Protein AF-A0A0L0LLI7-F1 (afdb_monomer)

Sequence (190 aa):
MPTILRKLEQSPEDHEMLHDMYRGVFLEGECYAFAIALNQGLNWPMAGLMKDAVIWHAGVRAPDGRIHDVRGLLTEEEFGGHFLSPPFDIREITANELYATRPVHNYTVKRARQLAEVLWPELPWVENHTMKAQAFADELEALSRKYGLWITGGIPADPPRLFTGGGDEGGYEVRHTIDGLAHTITRYLR

Secondary structure (DSSP, 8-state):
-----------HHHHHHHHHHHHHHHHTTSHHHHHHHHHHHH-PPEEEEEETTEEEEEEEE-TTS-EEETTEEE-HHHHHHTTSPSS-EEEEE-HHHHHHHS---HHHHHHHHHHHHHH-TTS--SS-HHHHHHHHHHHHHHHHHHHTEEEE-SSTTSPPEEEE--S-EEEEEEEE-TTSS-EEEEEEE-

Foldseek 3Di:
DADDPPPPPPPPVLLVVLLVVCCVCCVQHQQLLLQLLCCVWLVFFKKFWDDPNARRGIFGQDPVRFTQTSVGTHHPCRVHVVPDDPPIDMDTDDSVSVCVRDPHDPVSSLQSNLSVCVNCVPRRTNDRVVVVVSVVQRVLQVVCVVVQWDWADPDPPGDIDIDRHPPQWPGWHWDADSNSRDIHIHIDGD

Nearest PDB structures (foldseek):
  7mgq-assembly1_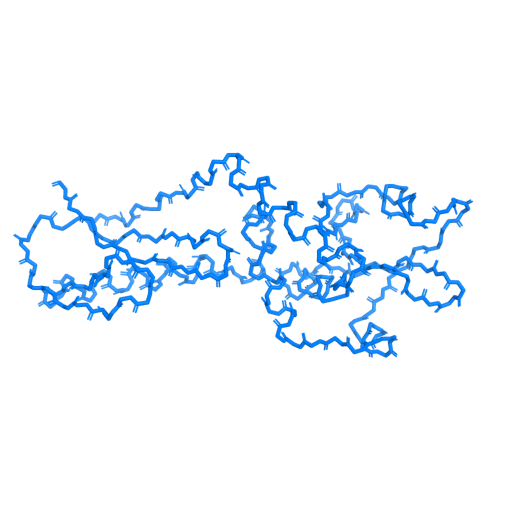B  TM=4.893E-01  e=4.336E+00  Cryptococcus neoformans
  6hue-assembly1_A  TM=3.722E-01  e=9.900E+00  Homo sapiens

Solvent-accessible surface area (backbone atoms only — not comparable to full-atom values): 10927 Å² total; per-residue (Å²): 131,80,74,66,78,62,71,78,74,58,48,73,66,56,51,49,54,49,48,56,62,46,32,67,46,28,66,85,67,42,17,57,29,38,19,47,25,49,22,75,28,54,71,31,57,32,34,25,36,46,50,98,92,38,73,73,45,41,17,20,36,45,98,86,70,34,36,36,44,75,92,42,83,28,50,70,62,63,61,41,55,78,83,45,72,81,88,73,51,74,43,80,52,54,69,67,58,49,51,71,73,43,92,66,56,70,67,52,21,53,50,38,32,44,40,48,47,65,76,47,67,84,55,75,49,76,70,49,67,68,59,52,54,48,53,51,45,54,52,50,39,54,51,23,64,74,71,40,39,42,65,35,45,95,50,92,89,49,76,76,41,81,39,78,61,87,82,50,68,64,43,51,40,70,41,69,39,94,84,40,80,51,70,47,62,36,61,42,72,109

Mean predicted aligned error: 5.7 Å

Structure (mmCIF, N/CA/C/O backbone):
data_AF-A0A0L0LLI7-F1
#
_entry.id   AF-A0A0L0LLI7-F1
#
loop_
_atom_site.group_PDB
_atom_site.id
_atom_site.type_symbol
_atom_site.label_atom_id
_atom_site.label_alt_id
_atom_site.label_comp_id
_atom_site.label_asym_id
_atom_site.label_entity_id
_atom_site.label_seq_id
_atom_site.pdbx_PDB_ins_code
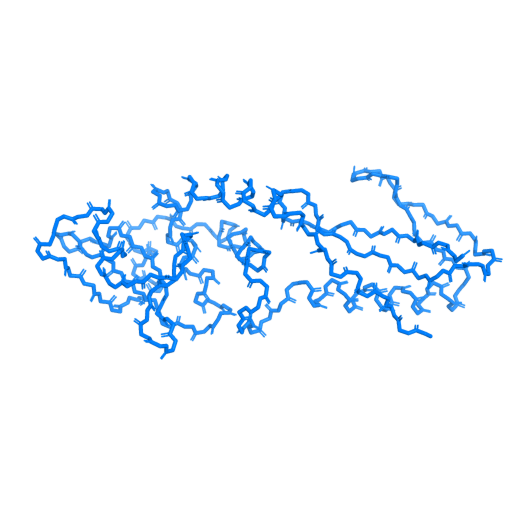_atom_site.Cartn_x
_atom_site.Cartn_y
_atom_site.Cartn_z
_atom_site.occupancy
_atom_site.B_iso_or_equiv
_atom_site.auth_seq_id
_atom_site.auth_comp_id
_atom_site.auth_asym_id
_atom_site.auth_atom_id
_atom_site.pdbx_PDB_model_num
ATOM 1 N N . MET A 1 1 ? 24.935 -4.813 -18.146 1.00 41.22 1 MET A N 1
ATOM 2 C CA . MET A 1 1 ? 24.886 -3.759 -17.110 1.00 41.22 1 MET A CA 1
ATOM 3 C C . MET A 1 1 ? 23.544 -3.910 -16.427 1.00 41.22 1 MET A C 1
ATOM 5 O O . MET A 1 1 ? 22.591 -4.120 -17.164 1.00 41.22 1 MET A O 1
ATOM 9 N N . PRO A 1 2 ? 23.483 -3.920 -15.089 1.00 41.16 2 PRO A N 1
ATOM 10 C CA . PRO A 1 2 ? 22.222 -4.077 -14.377 1.00 41.16 2 PRO A CA 1
ATOM 11 C C . PRO A 1 2 ? 21.314 -2.876 -14.655 1.00 41.16 2 PRO A C 1
ATOM 13 O O . PRO A 1 2 ? 21.804 -1.748 -14.761 1.00 41.16 2 PRO A O 1
ATOM 16 N N . THR A 1 3 ? 20.017 -3.139 -14.784 1.00 40.03 3 THR A N 1
ATOM 17 C CA . THR A 1 3 ? 18.959 -2.132 -14.832 1.00 40.03 3 THR A CA 1
ATOM 18 C C . THR A 1 3 ? 19.161 -1.137 -13.696 1.00 40.03 3 THR A C 1
ATOM 20 O O . THR A 1 3 ? 19.326 -1.523 -12.535 1.00 40.03 3 THR A O 1
ATOM 23 N N . ILE A 1 4 ? 19.208 0.155 -14.021 1.00 45.34 4 ILE A N 1
ATOM 24 C CA . ILE A 1 4 ? 19.314 1.194 -12.999 1.00 45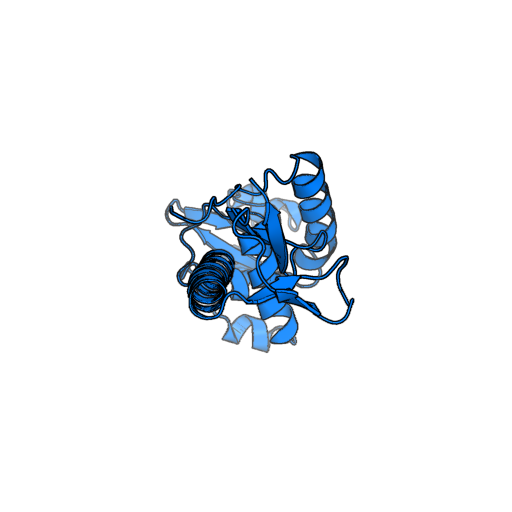.34 4 ILE A CA 1
ATOM 25 C C . ILE A 1 4 ? 17.925 1.349 -12.388 1.00 45.34 4 ILE A C 1
ATOM 27 O O . ILE A 1 4 ? 17.061 2.016 -12.954 1.00 45.34 4 ILE A O 1
ATOM 31 N N . LEU A 1 5 ? 17.733 0.765 -11.205 1.00 39.94 5 LEU A N 1
ATOM 32 C CA . LEU A 1 5 ? 16.702 1.202 -10.272 1.00 39.94 5 LEU A CA 1
ATOM 33 C C . LEU A 1 5 ? 17.036 2.641 -9.885 1.00 39.94 5 LEU A C 1
ATOM 35 O O . LEU A 1 5 ? 17.744 2.897 -8.908 1.00 39.94 5 LEU A O 1
ATOM 39 N N . ARG A 1 6 ? 16.525 3.607 -10.648 1.00 44.41 6 ARG A N 1
ATOM 40 C CA . ARG A 1 6 ? 16.262 4.899 -10.038 1.00 44.41 6 ARG A CA 1
ATOM 41 C C . ARG A 1 6 ? 15.157 4.610 -9.043 1.00 44.41 6 ARG A C 1
ATOM 43 O O . ARG A 1 6 ? 14.017 4.381 -9.439 1.00 44.41 6 ARG A O 1
ATOM 50 N N . LYS A 1 7 ? 15.520 4.552 -7.753 1.00 43.19 7 LYS A N 1
ATOM 51 C CA . LYS A 1 7 ? 14.538 4.798 -6.701 1.00 43.19 7 LYS A CA 1
ATOM 52 C C . LYS A 1 7 ? 13.769 6.007 -7.194 1.00 43.19 7 LYS A C 1
ATOM 54 O O . LYS A 1 7 ? 14.382 7.018 -7.539 1.00 43.19 7 LYS A O 1
ATOM 59 N N . LEU A 1 8 ? 12.460 5.860 -7.314 1.00 46.47 8 LEU A N 1
ATOM 60 C CA . LEU A 1 8 ? 11.622 7.030 -7.308 1.00 46.47 8 LEU A CA 1
ATOM 61 C C . LEU A 1 8 ? 11.972 7.739 -6.009 1.00 46.47 8 LEU A C 1
ATOM 63 O O . LEU A 1 8 ? 11.526 7.360 -4.932 1.00 46.47 8 LEU A O 1
ATOM 67 N N . GLU A 1 9 ? 12.820 8.749 -6.122 1.00 47.78 9 GLU A N 1
ATOM 68 C CA . GLU A 1 9 ? 12.622 9.961 -5.367 1.00 47.78 9 GLU A CA 1
ATOM 69 C C . GLU A 1 9 ? 11.241 10.443 -5.823 1.00 47.78 9 GLU A C 1
ATOM 71 O O . GLU A 1 9 ? 11.119 11.286 -6.706 1.00 47.78 9 GLU A O 1
ATOM 76 N N . GLN A 1 10 ? 10.175 9.818 -5.298 1.00 57.44 10 GLN A N 1
ATOM 77 C CA . GLN A 1 10 ? 8.966 10.581 -5.062 1.00 57.44 10 GLN A CA 1
ATOM 78 C C . GLN A 1 10 ? 9.486 11.786 -4.303 1.00 57.44 10 GLN A C 1
ATOM 80 O O . GLN A 1 10 ? 10.195 11.620 -3.298 1.00 57.44 10 GLN A O 1
ATOM 85 N N . SER A 1 11 ? 9.275 12.979 -4.854 1.00 68.25 11 SER A N 1
ATOM 86 C CA . SER A 1 11 ? 9.608 14.161 -4.083 1.00 68.25 11 SER A CA 1
ATOM 87 C C . SER A 1 11 ? 8.902 14.002 -2.729 1.00 68.25 11 SER A C 1
ATOM 89 O O . SER A 1 11 ? 7.824 13.400 -2.664 1.00 68.25 11 SER A O 1
ATOM 91 N N . PRO A 1 12 ? 9.493 14.477 -1.626 1.00 76.19 12 PRO A N 1
ATOM 92 C CA . PRO A 1 12 ? 8.798 14.471 -0.343 1.00 76.19 12 PRO A CA 1
ATOM 93 C C . PRO A 1 12 ? 7.365 15.029 -0.454 1.00 76.19 12 PRO A C 1
ATOM 95 O O . PRO A 1 12 ? 6.460 14.530 0.201 1.00 76.19 12 PRO A O 1
ATOM 98 N N . GLU A 1 13 ? 7.158 15.978 -1.372 1.00 81.88 13 GLU A N 1
ATOM 99 C CA . GLU A 1 13 ? 5.868 16.567 -1.741 1.00 81.88 13 GLU A CA 1
ATOM 100 C C . GLU A 1 13 ? 4.893 15.553 -2.378 1.00 81.88 13 GLU A C 1
ATOM 102 O O . GLU A 1 13 ? 3.724 15.511 -1.997 1.00 81.88 13 GLU A O 1
ATOM 107 N N . ASP A 1 14 ? 5.348 14.708 -3.313 1.00 80.44 14 ASP A N 1
ATOM 108 C CA . ASP A 1 14 ? 4.518 13.662 -3.932 1.00 80.44 14 ASP A CA 1
ATOM 109 C C . ASP A 1 14 ? 4.103 12.601 -2.906 1.00 80.44 14 ASP A C 1
ATOM 111 O O . ASP A 1 14 ? 2.962 12.134 -2.915 1.00 80.44 14 ASP A O 1
ATOM 115 N N . HIS A 1 15 ? 5.025 12.222 -2.014 1.00 84.50 15 HIS A N 1
ATOM 116 C CA . HIS A 1 15 ? 4.759 11.251 -0.950 1.00 84.50 15 HIS A CA 1
ATOM 117 C C . HIS A 1 15 ? 3.747 11.790 0.064 1.00 84.50 15 HIS A C 1
ATOM 119 O O . HIS A 1 15 ? 2.782 11.096 0.381 1.00 84.50 15 HIS A O 1
ATOM 125 N N . GLU A 1 16 ? 3.914 13.038 0.506 1.00 87.56 16 GLU A N 1
ATOM 126 C CA . GLU A 1 16 ? 2.991 13.714 1.424 1.00 87.56 16 GLU A CA 1
ATOM 127 C C . GLU A 1 16 ? 1.598 13.873 0.802 1.00 87.56 16 GLU A C 1
ATOM 129 O O . GLU A 1 16 ? 0.599 13.498 1.416 1.00 87.56 16 GLU A O 1
ATOM 134 N N . MET A 1 17 ? 1.518 14.321 -0.455 1.00 87.38 17 MET A N 1
ATOM 135 C CA . MET A 1 17 ? 0.245 14.444 -1.170 1.00 87.38 17 MET A CA 1
ATOM 136 C C . MET A 1 17 ? -0.473 13.091 -1.290 1.00 87.38 17 MET A C 1
ATOM 138 O O . MET A 1 17 ? -1.687 13.004 -1.082 1.00 87.38 17 MET A O 1
ATOM 142 N N . LEU A 1 18 ? 0.266 12.027 -1.622 1.00 87.19 18 LEU A N 1
ATOM 143 C CA . LEU A 1 18 ? -0.270 10.670 -1.700 1.00 87.19 18 LEU A CA 1
ATOM 144 C C . LEU A 1 18 ? -0.778 10.205 -0.329 1.00 87.19 18 LEU A C 1
ATOM 146 O O . LEU A 1 18 ? -1.879 9.657 -0.225 1.00 87.19 18 LEU A O 1
ATOM 150 N N . HIS A 1 19 ? 0.015 10.437 0.719 1.00 91.38 19 HIS A N 1
ATOM 151 C CA . HIS A 1 19 ? -0.312 10.063 2.090 1.00 91.38 19 HIS A CA 1
ATOM 152 C C . HIS A 1 19 ? -1.589 10.751 2.566 1.00 91.38 19 HIS A C 1
ATOM 154 O O . HIS A 1 19 ? -2.509 10.066 3.012 1.00 91.38 19 HIS A O 1
ATOM 160 N N . ASP A 1 20 ? -1.697 12.066 2.385 1.00 90.69 20 ASP A N 1
ATOM 161 C CA . ASP A 1 20 ? -2.870 12.850 2.774 1.00 90.69 20 ASP A CA 1
ATOM 162 C C . ASP A 1 20 ? -4.132 12.423 2.021 1.00 90.69 20 ASP A C 1
ATOM 164 O O . ASP A 1 20 ? -5.195 12.236 2.629 1.00 90.69 20 ASP A O 1
ATOM 168 N N . MET A 1 21 ? -4.016 12.193 0.709 1.00 88.31 21 MET A N 1
ATOM 169 C CA . MET A 1 21 ? -5.134 11.737 -0.115 1.00 88.31 21 MET A CA 1
ATOM 170 C C . MET A 1 21 ? -5.709 10.412 0.405 1.00 88.31 21 MET A C 1
ATOM 172 O O . MET A 1 21 ? -6.929 10.250 0.499 1.00 88.31 21 MET A O 1
ATOM 176 N N . TYR A 1 22 ? -4.847 9.463 0.772 1.00 89.44 22 TYR A N 1
ATOM 177 C CA . TYR A 1 22 ? -5.287 8.145 1.228 1.00 89.44 22 TYR A CA 1
ATOM 178 C C . TYR A 1 22 ? -5.593 8.072 2.717 1.00 89.44 22 TYR A C 1
ATOM 180 O O . TYR A 1 22 ? -6.427 7.255 3.120 1.00 89.44 22 TYR A O 1
ATOM 188 N N . ARG A 1 23 ? -5.015 8.959 3.529 1.00 93.00 23 ARG A N 1
ATOM 189 C CA . ARG A 1 23 ? -5.380 9.115 4.935 1.00 93.00 23 ARG A CA 1
ATOM 190 C C . ARG A 1 23 ? -6.875 9.377 5.072 1.00 93.00 23 ARG A C 1
ATOM 192 O O . ARG A 1 23 ? -7.525 8.684 5.845 1.00 93.00 23 ARG A O 1
ATOM 199 N N . GLY A 1 24 ? -7.449 10.278 4.272 1.00 88.06 24 GLY A N 1
ATOM 200 C CA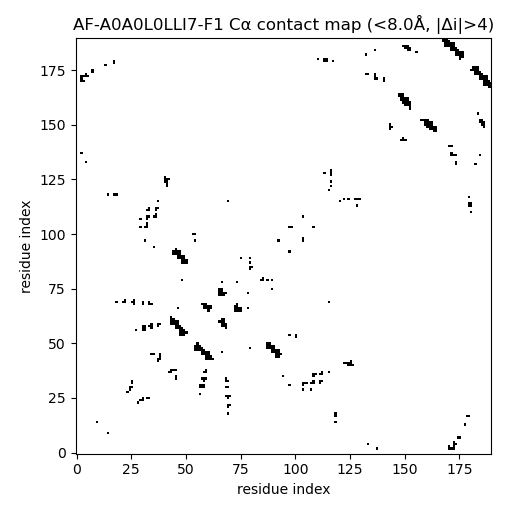 . GLY A 1 24 ? -8.896 10.533 4.295 1.00 88.06 24 GLY A CA 1
ATOM 201 C C . GLY A 1 24 ? -9.753 9.293 3.992 1.00 88.06 24 GLY A C 1
ATOM 202 O O . GLY A 1 24 ? -10.810 9.108 4.588 1.00 88.06 24 GLY A O 1
ATOM 203 N N . VAL A 1 25 ? -9.281 8.405 3.111 1.00 91.12 25 VAL A N 1
ATOM 204 C CA . VAL A 1 25 ? -10.009 7.192 2.700 1.00 91.12 25 VAL A CA 1
ATOM 205 C C . VAL A 1 25 ? -9.922 6.088 3.755 1.00 91.12 25 VAL A C 1
ATOM 207 O O . VAL A 1 25 ? -10.927 5.455 4.090 1.00 91.12 25 VAL A O 1
ATOM 210 N N . PHE A 1 26 ? -8.724 5.828 4.277 1.00 94.81 26 PHE A N 1
ATOM 211 C CA . PHE A 1 26 ? -8.470 4.672 5.139 1.00 94.81 26 PHE A CA 1
ATOM 212 C C . PHE A 1 26 ? -8.524 4.982 6.635 1.00 94.81 26 PHE A C 1
ATOM 214 O O . PHE A 1 26 ? -8.490 4.040 7.419 1.00 94.81 26 PHE A O 1
ATOM 221 N N . LEU A 1 27 ? -8.627 6.246 7.057 1.00 93.31 27 LEU A N 1
ATOM 222 C CA . LEU A 1 27 ? -8.687 6.583 8.482 1.00 93.31 27 LEU A CA 1
ATOM 223 C C . LEU A 1 27 ? -10.081 6.357 9.083 1.00 93.31 27 LEU A C 1
ATOM 225 O O . LEU A 1 27 ? -10.186 5.736 10.132 1.00 93.31 27 LEU A O 1
ATOM 229 N N . GLU A 1 28 ? -11.143 6.793 8.398 1.00 82.69 28 GLU A N 1
ATOM 230 C CA . GLU A 1 28 ? -12.538 6.710 8.884 1.00 82.69 28 GLU A CA 1
ATOM 231 C C . GLU A 1 28 ? -13.503 6.042 7.888 1.00 82.69 28 GLU A C 1
ATOM 233 O O . GLU A 1 28 ? -14.722 6.131 8.008 1.00 82.69 28 GLU A O 1
ATOM 238 N N . GLY A 1 29 ? -12.970 5.346 6.886 1.00 82.50 29 GLY A N 1
ATOM 239 C CA . GLY A 1 29 ? -13.765 4.654 5.874 1.00 82.50 29 GLY A CA 1
ATOM 240 C C . GLY A 1 29 ? -13.305 3.221 5.738 1.00 82.50 29 GLY A C 1
ATOM 241 O O . GLY A 1 29 ? -13.902 2.307 6.292 1.00 82.50 29 GLY A O 1
ATOM 242 N N . GLU A 1 30 ? -12.186 3.026 5.058 1.00 95.44 30 GLU A N 1
ATOM 243 C CA . GLU A 1 30 ? -11.703 1.717 4.615 1.00 95.44 30 GLU A CA 1
ATOM 244 C C . GLU A 1 30 ? -10.604 1.127 5.523 1.00 95.44 30 GLU A C 1
ATOM 246 O O . GLU A 1 30 ? -9.842 0.257 5.101 1.00 95.44 30 GLU A O 1
ATOM 251 N N . CYS A 1 31 ? -10.524 1.556 6.791 1.00 97.12 31 CYS A N 1
ATOM 252 C CA . CYS A 1 31 ? -9.487 1.124 7.741 1.00 97.12 31 CYS A CA 1
ATOM 253 C C . CYS A 1 31 ? -9.337 -0.401 7.855 1.00 97.12 31 CYS A C 1
ATOM 255 O O . CYS A 1 31 ? -8.225 -0.915 7.922 1.00 97.12 31 CYS A O 1
ATOM 257 N N . TYR A 1 32 ? -10.439 -1.151 7.793 1.00 97.94 32 TYR A N 1
ATOM 258 C CA . TYR A 1 32 ? -10.392 -2.617 7.830 1.00 97.94 32 TYR A CA 1
ATOM 259 C C . TYR A 1 32 ? -9.695 -3.209 6.606 1.00 97.94 32 TYR A C 1
ATOM 261 O O . TYR A 1 32 ? -8.903 -4.138 6.742 1.00 97.94 32 TYR A O 1
ATOM 269 N N . ALA A 1 33 ? -9.973 -2.674 5.412 1.00 98.12 33 ALA A N 1
ATOM 270 C CA . ALA A 1 33 ? -9.314 -3.120 4.192 1.00 98.12 33 ALA A CA 1
ATOM 271 C C . ALA A 1 33 ? -7.805 -2.859 4.274 1.00 98.12 33 ALA A C 1
ATOM 273 O O . ALA A 1 33 ? -7.010 -3.700 3.859 1.00 98.12 33 ALA A O 1
ATOM 274 N N . PHE A 1 34 ? -7.427 -1.723 4.866 1.00 98.12 34 PHE A N 1
ATOM 275 C CA . PHE A 1 34 ? -6.038 -1.361 5.113 1.00 98.12 34 PHE A CA 1
ATOM 276 C C . PHE A 1 34 ? -5.355 -2.301 6.110 1.00 98.12 34 PHE A C 1
ATOM 278 O O . PHE A 1 34 ? -4.300 -2.849 5.804 1.00 98.12 34 PHE A O 1
ATOM 285 N N . ALA A 1 35 ? -5.980 -2.572 7.258 1.00 98.38 35 ALA A N 1
ATOM 286 C CA . ALA A 1 35 ? -5.452 -3.497 8.259 1.00 98.38 35 ALA A CA 1
ATOM 287 C C . ALA A 1 35 ? -5.260 -4.913 7.692 1.00 98.38 35 ALA A C 1
ATOM 289 O O . ALA A 1 35 ? -4.207 -5.520 7.890 1.00 98.38 35 ALA A O 1
ATOM 290 N N . ILE A 1 36 ? -6.230 -5.411 6.915 1.00 98.50 36 ILE A N 1
ATOM 291 C CA . ILE A 1 36 ? -6.122 -6.702 6.222 1.00 98.50 36 ILE A CA 1
ATOM 292 C C . ILE A 1 36 ? -4.967 -6.676 5.214 1.00 98.50 36 ILE A C 1
ATOM 294 O O . ILE A 1 36 ? -4.187 -7.623 5.162 1.00 98.50 36 ILE A O 1
ATOM 298 N N . ALA A 1 37 ? -4.817 -5.601 4.436 1.00 97.50 37 ALA A N 1
ATOM 299 C CA . ALA A 1 37 ? -3.738 -5.468 3.457 1.00 97.50 37 ALA A CA 1
ATOM 300 C C . ALA A 1 37 ? -2.339 -5.441 4.100 1.00 97.50 37 ALA A C 1
ATOM 302 O O . ALA A 1 37 ? -1.399 -6.058 3.583 1.00 97.50 37 ALA A O 1
ATOM 303 N N . LEU A 1 38 ? -2.200 -4.749 5.236 1.00 98.12 38 LEU A N 1
ATOM 304 C CA . LEU A 1 38 ? -0.973 -4.744 6.027 1.00 98.12 38 LEU A CA 1
ATOM 305 C C . LEU A 1 38 ? -0.693 -6.139 6.594 1.00 98.12 38 LEU A C 1
ATOM 307 O O . LEU A 1 38 ? 0.405 -6.661 6.417 1.00 98.12 38 LEU A O 1
ATOM 311 N N . ASN A 1 39 ? -1.694 -6.786 7.194 1.00 98.38 39 ASN A N 1
ATOM 312 C CA . ASN A 1 39 ? -1.564 -8.134 7.743 1.00 98.38 39 ASN A CA 1
ATOM 313 C C . ASN A 1 39 ? -1.134 -9.142 6.673 1.00 98.38 39 ASN A C 1
ATOM 315 O O . ASN A 1 39 ? -0.159 -9.860 6.872 1.00 98.38 39 ASN A O 1
ATOM 319 N N . GLN A 1 40 ? -1.796 -9.142 5.515 1.00 97.06 40 GLN A N 1
ATOM 320 C CA . GLN A 1 40 ? -1.573 -10.126 4.455 1.00 97.06 40 GLN A CA 1
ATOM 321 C C . GLN A 1 40 ? -0.156 -10.145 3.904 1.00 97.06 40 GLN A C 1
ATOM 323 O O . GLN A 1 40 ? 0.289 -11.195 3.452 1.00 97.06 40 GLN A O 1
ATOM 328 N N . GLY A 1 41 ? 0.564 -9.028 3.924 1.00 96.25 41 GLY A N 1
ATOM 329 C CA . GLY A 1 41 ? 1.923 -9.066 3.404 1.00 96.25 41 GLY A CA 1
ATOM 330 C C . GLY A 1 41 ? 2.965 -8.360 4.231 1.00 96.25 41 GLY A C 1
ATOM 331 O O . GLY A 1 41 ? 4.034 -8.133 3.692 1.00 96.25 41 GLY A O 1
ATOM 332 N N . LEU A 1 42 ? 2.698 -8.030 5.489 1.00 97.06 42 LEU A N 1
ATOM 333 C CA . LEU A 1 42 ? 3.738 -7.930 6.521 1.00 97.06 42 LEU A CA 1
ATOM 334 C C . LEU A 1 42 ? 3.729 -9.156 7.441 1.00 97.06 42 LEU A C 1
ATOM 336 O O . LEU A 1 42 ? 4.694 -9.391 8.162 1.00 97.06 42 LEU A O 1
ATOM 340 N N . ASN A 1 43 ? 2.644 -9.939 7.420 1.00 97.44 43 ASN A N 1
ATOM 341 C CA . ASN A 1 43 ? 2.388 -11.035 8.350 1.00 97.44 43 ASN A CA 1
ATOM 342 C C . ASN A 1 43 ? 2.410 -10.585 9.826 1.00 97.44 43 ASN A C 1
ATOM 344 O O . ASN A 1 43 ? 2.797 -11.334 10.720 1.00 97.44 43 ASN A O 1
ATOM 348 N N . TRP A 1 44 ? 2.026 -9.332 10.075 1.00 98.38 44 TRP A N 1
ATOM 349 C CA . TRP A 1 44 ? 1.920 -8.748 11.412 1.00 98.38 44 TRP A CA 1
ATOM 350 C C . TRP A 1 44 ? 0.503 -8.941 11.963 1.00 98.38 44 TRP A C 1
ATOM 352 O O . TRP A 1 44 ? -0.453 -8.776 11.199 1.00 98.38 44 TRP A O 1
ATOM 362 N N . PRO A 1 45 ? 0.326 -9.279 13.254 1.00 98.56 45 PRO A N 1
ATOM 363 C CA . PRO A 1 45 ? -0.997 -9.507 13.836 1.00 98.56 45 PRO A CA 1
ATOM 364 C C . PRO A 1 45 ? -1.846 -8.231 13.795 1.00 98.56 45 PRO A C 1
ATOM 366 O O . PRO A 1 45 ? -1.329 -7.131 13.982 1.00 98.56 45 PRO A O 1
ATOM 369 N N . MET A 1 46 ? -3.150 -8.355 13.535 1.00 98.69 46 MET A N 1
ATOM 370 C CA . MET A 1 46 ? -4.046 -7.193 13.505 1.00 98.69 46 MET A CA 1
ATOM 371 C C . MET A 1 46 ? -4.443 -6.762 14.913 1.00 98.69 46 MET A C 1
ATOM 373 O O . MET A 1 46 ? -4.683 -7.593 15.785 1.00 98.69 46 MET A O 1
ATOM 377 N N . ALA A 1 47 ? -4.565 -5.453 15.106 1.00 98.62 47 ALA A N 1
ATOM 378 C CA . ALA A 1 47 ? -5.055 -4.839 16.331 1.00 98.62 47 ALA A CA 1
ATOM 379 C C . ALA A 1 47 ? -6.359 -4.087 16.042 1.00 98.62 47 ALA A C 1
ATOM 381 O O . ALA A 1 47 ? -6.433 -3.309 15.089 1.00 98.62 47 ALA A O 1
ATOM 382 N N . GLY A 1 48 ? -7.380 -4.326 16.861 1.00 98.19 48 GLY A N 1
ATOM 383 C CA . GLY A 1 48 ? -8.677 -3.665 16.798 1.00 98.19 48 GLY A CA 1
ATOM 384 C C . GLY A 1 48 ? -8.886 -2.758 17.999 1.00 98.19 48 GLY A C 1
ATOM 385 O O . GLY A 1 48 ? -8.754 -3.208 19.135 1.00 98.19 48 GLY A O 1
ATOM 386 N N . LEU A 1 49 ? -9.238 -1.501 17.741 1.00 98.00 49 LEU A N 1
ATOM 387 C CA . LEU A 1 49 ? -9.758 -0.575 18.744 1.00 98.00 49 LEU A CA 1
ATOM 388 C C . LEU A 1 49 ? -11.235 -0.889 18.975 1.00 98.00 49 LEU A C 1
ATOM 390 O O . LEU A 1 49 ? -12.020 -0.841 18.029 1.00 98.00 49 LEU A O 1
ATOM 394 N N . MET A 1 50 ? -11.625 -1.181 20.208 1.00 97.75 50 MET A N 1
ATOM 395 C CA . MET A 1 50 ? -12.981 -1.599 20.548 1.00 97.75 50 MET A CA 1
ATOM 396 C C . MET A 1 50 ? -13.812 -0.439 21.108 1.00 97.75 50 MET A C 1
ATOM 398 O O . MET A 1 50 ? -13.333 0.363 21.910 1.00 97.75 50 MET A O 1
ATOM 402 N N . LYS A 1 51 ? -15.093 -0.389 20.731 1.00 95.62 51 LYS A N 1
ATOM 403 C CA . LYS A 1 51 ? -16.119 0.474 21.331 1.00 95.62 51 LYS A CA 1
ATOM 404 C C . LYS A 1 51 ? -17.425 -0.306 21.437 1.00 95.62 51 LYS A C 1
ATOM 406 O O . LYS A 1 51 ? -17.947 -0.745 20.419 1.00 95.62 51 LYS A O 1
ATOM 411 N N . ASP A 1 52 ? -17.937 -0.502 22.651 1.00 92.81 52 ASP A N 1
ATOM 412 C CA . ASP A 1 52 ? -19.201 -1.216 22.898 1.00 92.81 52 ASP A CA 1
ATOM 413 C C . ASP A 1 52 ? -19.276 -2.594 22.196 1.00 92.81 52 ASP A C 1
ATOM 415 O O . ASP A 1 52 ? -20.286 -2.954 21.597 1.00 92.81 52 ASP A O 1
ATOM 419 N N . ALA A 1 53 ? -18.176 -3.360 22.240 1.00 92.06 53 ALA A N 1
ATOM 420 C CA . ALA A 1 53 ? -17.970 -4.647 21.552 1.00 92.06 53 ALA A CA 1
ATOM 421 C C . ALA A 1 53 ? -17.885 -4.605 20.008 1.00 92.06 53 ALA A C 1
ATOM 423 O O . ALA A 1 53 ? -17.699 -5.648 19.380 1.00 92.06 53 ALA A O 1
ATOM 424 N N . VAL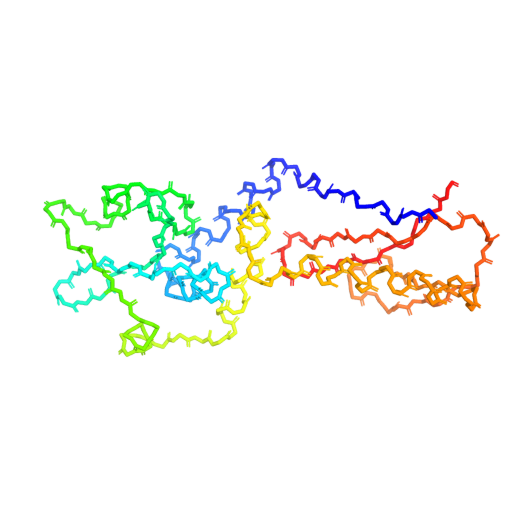 A 1 54 ? -17.938 -3.424 19.390 1.00 94.75 54 VAL A N 1
ATOM 425 C CA . VAL A 1 54 ? -17.707 -3.222 17.952 1.00 94.75 54 VAL A CA 1
ATOM 426 C C . VAL A 1 54 ? -16.251 -2.832 17.710 1.00 94.75 54 VAL A C 1
ATOM 428 O O . VAL A 1 54 ? -15.668 -2.065 18.476 1.00 94.75 54 VAL A O 1
ATOM 431 N N . ILE A 1 55 ? -15.655 -3.344 16.632 1.00 97.12 55 ILE A N 1
ATOM 432 C CA . ILE A 1 55 ? -14.328 -2.908 16.184 1.00 97.12 55 ILE A CA 1
ATOM 433 C C . ILE A 1 55 ? -14.486 -1.509 15.583 1.00 97.12 55 ILE A C 1
ATOM 435 O O . ILE A 1 55 ? -15.020 -1.352 14.495 1.00 97.12 55 ILE A O 1
ATOM 439 N N . TRP A 1 56 ? -14.068 -0.467 16.284 1.00 96.25 56 TRP A N 1
ATOM 440 C CA . TRP A 1 56 ? -14.196 0.909 15.810 1.00 96.25 56 TRP A CA 1
ATOM 441 C C . TRP A 1 56 ? -13.143 1.256 14.751 1.00 96.25 56 TRP A C 1
ATOM 443 O O . TRP A 1 56 ? -13.459 1.869 13.736 1.00 96.25 56 TRP A O 1
ATOM 453 N N . HIS A 1 57 ? -11.900 0.814 14.958 1.00 97.75 57 HIS A N 1
ATOM 454 C CA . HIS A 1 57 ? -10.772 1.039 14.048 1.00 97.75 57 HIS A CA 1
ATOM 455 C C . HIS A 1 57 ? -9.822 -0.160 14.052 1.00 97.75 57 HIS A C 1
ATOM 457 O O . HIS A 1 57 ? -9.816 -0.936 15.008 1.00 97.75 57 HIS A O 1
ATOM 463 N N . ALA A 1 58 ? -9.027 -0.323 12.996 1.00 98.19 58 ALA A N 1
ATOM 464 C CA . ALA A 1 58 ? -8.112 -1.452 12.857 1.00 98.19 58 ALA A CA 1
ATOM 465 C C . ALA A 1 58 ? -6.751 -1.033 12.285 1.00 98.19 58 ALA A C 1
ATOM 467 O O . ALA A 1 58 ? -6.666 -0.160 11.422 1.00 98.19 58 ALA A O 1
ATOM 468 N N . GLY A 1 59 ? -5.701 -1.711 12.743 1.00 98.31 59 GLY A N 1
ATOM 469 C CA . GLY A 1 59 ? -4.329 -1.615 12.244 1.00 98.31 59 GLY A CA 1
ATOM 470 C C . GLY A 1 59 ? -3.598 -2.949 12.412 1.00 98.31 59 GLY A C 1
ATOM 471 O O . GLY A 1 59 ? -4.225 -3.981 12.658 1.00 98.31 59 GLY A O 1
ATOM 472 N N . VAL A 1 60 ? -2.271 -2.946 12.307 1.00 98.69 60 VAL A N 1
ATOM 473 C CA . VAL A 1 60 ? -1.425 -4.117 12.609 1.00 98.69 60 VAL A CA 1
ATOM 474 C C . VAL A 1 60 ? -0.374 -3.787 13.654 1.00 98.69 60 VAL A C 1
ATOM 476 O O . VAL A 1 60 ? 0.137 -2.676 13.688 1.00 98.69 60 VAL A O 1
ATOM 479 N N . ARG A 1 61 ? -0.020 -4.746 14.505 1.00 98.69 61 ARG A N 1
ATOM 480 C CA . ARG A 1 61 ? 1.003 -4.571 15.533 1.00 98.69 61 ARG A CA 1
ATOM 481 C C . ARG A 1 61 ? 2.376 -4.943 14.978 1.00 98.69 61 ARG A C 1
ATOM 483 O O . ARG A 1 61 ? 2.615 -6.090 14.606 1.00 98.69 61 ARG A O 1
ATOM 490 N N . ALA A 1 62 ? 3.267 -3.963 14.922 1.00 98.25 62 ALA A N 1
ATOM 491 C CA . ALA A 1 62 ? 4.653 -4.145 14.525 1.00 98.25 62 ALA A CA 1
ATOM 492 C C . ALA A 1 62 ? 5.436 -4.956 15.583 1.00 98.25 62 ALA A C 1
ATOM 494 O O . ALA A 1 62 ? 5.002 -5.055 16.735 1.00 98.25 62 ALA A O 1
ATOM 495 N N . PRO A 1 63 ? 6.613 -5.519 15.238 1.00 98.06 63 PRO A N 1
ATOM 496 C CA . PRO A 1 63 ? 7.421 -6.311 16.172 1.00 98.06 63 PRO A CA 1
ATOM 497 C C . PRO A 1 63 ? 7.870 -5.564 17.435 1.00 98.06 63 PRO A C 1
ATOM 499 O O . PRO A 1 63 ? 8.158 -6.194 18.448 1.00 98.06 63 PRO A O 1
ATOM 502 N N . ASP A 1 64 ? 7.934 -4.233 17.384 1.00 97.69 64 ASP A N 1
ATOM 503 C CA . ASP A 1 64 ? 8.269 -3.378 18.527 1.00 97.69 64 ASP A CA 1
ATOM 504 C C . ASP A 1 64 ? 7.061 -3.068 19.435 1.00 97.69 64 ASP A C 1
ATOM 506 O O . ASP A 1 64 ? 7.190 -2.324 20.404 1.00 97.69 64 ASP A O 1
ATOM 510 N N . GLY A 1 65 ? 5.891 -3.638 19.133 1.00 97.56 65 GLY A N 1
ATOM 511 C CA . GLY A 1 65 ? 4.656 -3.482 19.896 1.00 97.56 65 GLY A CA 1
ATOM 512 C C . GLY A 1 65 ? 3.790 -2.292 19.481 1.00 97.56 65 GLY A C 1
ATOM 513 O O . GLY A 1 65 ? 2.627 -2.250 19.891 1.00 97.56 65 GLY A O 1
ATOM 514 N N . ARG A 1 66 ? 4.298 -1.370 18.650 1.00 98.44 66 ARG A N 1
ATOM 515 C CA . ARG A 1 66 ? 3.529 -0.231 18.117 1.00 98.44 66 ARG A CA 1
ATOM 516 C C . ARG A 1 66 ? 2.495 -0.679 17.087 1.00 98.44 66 ARG A C 1
ATOM 518 O O . ARG A 1 66 ? 2.593 -1.771 16.529 1.00 98.44 66 ARG A O 1
ATOM 525 N N . ILE A 1 67 ? 1.501 0.164 16.823 1.00 98.56 67 ILE A N 1
ATOM 526 C CA . ILE A 1 67 ? 0.416 -0.130 15.882 1.00 98.56 67 ILE A CA 1
ATOM 527 C C . ILE A 1 67 ? 0.605 0.695 14.613 1.00 98.56 67 ILE A C 1
ATOM 529 O O . ILE A 1 67 ? 0.755 1.909 14.669 1.00 98.56 67 ILE A O 1
ATOM 533 N N . HIS A 1 68 ? 0.597 0.028 13.466 1.00 98.31 68 HIS A N 1
ATOM 534 C CA . HIS A 1 68 ? 0.676 0.641 12.151 1.00 98.31 68 HIS A CA 1
ATOM 535 C C . HIS A 1 68 ? -0.730 0.727 11.536 1.00 98.31 68 HIS A C 1
ATOM 537 O O . HIS A 1 68 ? -1.399 -0.298 11.362 1.00 98.31 68 HIS A O 1
ATOM 543 N N . ASP A 1 69 ? -1.174 1.938 11.198 1.00 97.62 69 ASP A N 1
ATOM 544 C CA . ASP A 1 69 ? -2.360 2.190 10.370 1.00 97.62 69 ASP A CA 1
ATOM 545 C C . ASP A 1 69 ? -2.046 3.185 9.238 1.00 97.62 69 ASP A C 1
ATOM 547 O O . ASP A 1 69 ? -0.883 3.439 8.939 1.00 97.62 69 ASP A O 1
ATOM 551 N N . VAL A 1 70 ? -3.051 3.757 8.564 1.00 96.69 70 VAL A N 1
ATOM 552 C CA . VAL A 1 70 ? -2.782 4.698 7.461 1.00 96.69 70 VAL A CA 1
ATOM 553 C C . VAL A 1 70 ? -1.940 5.912 7.883 1.00 96.69 70 VAL A C 1
ATOM 555 O O . VAL A 1 70 ? -1.265 6.500 7.051 1.00 96.69 70 VAL A O 1
ATOM 558 N N . ARG A 1 71 ? -1.927 6.293 9.163 1.00 96.56 71 ARG A N 1
ATOM 559 C CA . ARG A 1 71 ? -1.149 7.426 9.689 1.00 96.56 71 ARG A CA 1
ATOM 560 C C . ARG A 1 71 ? 0.331 7.093 9.882 1.00 96.56 71 ARG A C 1
ATOM 562 O O . ARG A 1 71 ? 1.106 8.001 10.165 1.00 96.56 71 ARG A O 1
ATOM 569 N N . GLY A 1 72 ? 0.719 5.829 9.738 1.00 96.19 72 GLY A N 1
ATOM 570 C CA . GLY A 1 72 ? 2.056 5.345 10.051 1.00 96.19 72 GLY A CA 1
ATOM 571 C C . GLY A 1 72 ? 2.086 4.566 11.364 1.00 96.19 72 GLY A C 1
ATOM 572 O O . GLY A 1 72 ? 1.104 3.935 11.758 1.00 96.19 72 GLY A O 1
ATOM 573 N N . LEU A 1 73 ? 3.240 4.594 12.029 1.00 97.56 73 LEU A N 1
ATOM 574 C CA . LEU A 1 73 ? 3.533 3.798 13.218 1.00 97.56 73 LEU A CA 1
ATOM 575 C C . LEU A 1 73 ? 3.272 4.595 14.505 1.00 97.56 73 LEU A C 1
ATOM 577 O O . LEU A 1 73 ? 3.903 5.624 14.728 1.00 97.56 73 LEU A O 1
ATOM 581 N N . LEU A 1 74 ? 2.376 4.091 15.352 1.00 98.12 74 LEU A N 1
ATOM 582 C CA . LEU A 1 74 ? 1.759 4.809 16.473 1.00 98.12 74 LEU A CA 1
ATOM 583 C C . LEU A 1 74 ? 1.916 4.051 17.797 1.00 98.12 74 LEU A C 1
ATOM 585 O O . LEU A 1 74 ? 1.964 2.816 17.815 1.00 98.12 74 LEU A O 1
ATOM 589 N N . THR A 1 75 ? 1.924 4.765 18.922 1.00 97.94 75 THR A N 1
ATOM 590 C CA . THR A 1 75 ? 1.667 4.143 20.234 1.00 97.94 75 THR A CA 1
ATOM 591 C C . THR A 1 75 ? 0.195 3.736 20.372 1.00 97.94 75 THR A C 1
ATOM 593 O O . THR A 1 75 ? -0.654 4.131 19.570 1.00 97.94 75 THR A O 1
ATOM 596 N N . GLU A 1 76 ? -0.141 2.942 21.393 1.00 97.19 76 GLU A N 1
ATOM 597 C CA . GLU A 1 76 ? -1.543 2.590 21.668 1.00 97.19 76 GLU A CA 1
ATOM 598 C C . GLU A 1 76 ? -2.385 3.831 21.995 1.00 97.19 76 GLU A C 1
ATOM 600 O O . GLU A 1 76 ? -3.533 3.938 21.558 1.00 97.19 76 GLU A O 1
ATOM 605 N N . GLU A 1 77 ? -1.792 4.809 22.684 1.00 97.19 77 GLU A N 1
ATOM 606 C CA . GLU A 1 77 ? -2.438 6.076 23.004 1.00 97.19 77 GLU A CA 1
ATOM 607 C C . GLU A 1 77 ? -2.714 6.930 21.771 1.00 97.19 77 GLU A C 1
ATOM 609 O O . GLU A 1 77 ? -3.803 7.485 21.648 1.00 97.19 77 GLU A O 1
ATOM 614 N N . GLU A 1 78 ? -1.772 7.014 20.835 1.00 97.56 78 GLU A N 1
ATOM 615 C CA . GLU A 1 78 ? -1.960 7.728 19.567 1.00 97.56 78 GLU A CA 1
ATOM 616 C C . GLU A 1 78 ? -2.959 7.006 18.648 1.00 97.56 78 GLU A C 1
ATOM 618 O O . GLU A 1 78 ? -3.760 7.636 17.942 1.00 97.56 78 GLU A O 1
ATOM 623 N N . PHE A 1 79 ? -2.936 5.670 18.672 1.00 97.44 79 PHE A N 1
ATOM 624 C CA . PHE A 1 79 ? -3.850 4.838 17.904 1.00 97.44 79 PHE A CA 1
ATOM 625 C C . PHE A 1 79 ? -5.301 5.043 18.354 1.00 97.44 79 PHE A C 1
ATOM 627 O O . PHE A 1 79 ? -6.147 5.358 17.513 1.00 97.44 79 PHE A O 1
ATOM 634 N N . GLY A 1 80 ? -5.570 4.922 19.661 1.00 96.94 80 GLY A N 1
ATOM 635 C CA . GLY A 1 80 ? -6.907 5.049 20.249 1.00 96.94 80 GLY A CA 1
ATOM 636 C C . GLY A 1 80 ? -7.378 6.491 20.449 1.00 96.94 80 GLY A C 1
ATOM 637 O O . GLY A 1 80 ? -8.531 6.811 20.154 1.00 96.94 80 GLY A O 1
ATOM 638 N N . GLY A 1 81 ? -6.483 7.378 20.889 1.00 96.31 81 GLY A N 1
ATOM 639 C CA . GLY A 1 81 ? -6.793 8.751 21.304 1.00 96.31 81 GLY A CA 1
ATOM 640 C C . GLY A 1 81 ? -7.304 9.664 20.191 1.00 96.31 81 GLY A C 1
ATOM 641 O O . GLY A 1 81 ? -7.926 10.686 20.470 1.00 96.31 81 GLY A O 1
ATOM 642 N N . HIS A 1 82 ? -7.093 9.289 18.928 1.00 94.62 82 HIS A N 1
ATOM 643 C CA . HIS A 1 82 ? -7.684 9.993 17.790 1.00 94.62 82 HIS A CA 1
ATOM 644 C C . HIS A 1 82 ? -9.201 9.783 17.677 1.00 94.62 82 HIS A C 1
ATOM 646 O O . HIS A 1 82 ? -9.898 10.653 17.165 1.00 94.62 82 HIS A O 1
ATOM 652 N N . PHE A 1 83 ? -9.715 8.654 18.173 1.00 94.75 83 PHE A N 1
ATOM 653 C CA . PHE A 1 83 ? -11.112 8.252 17.997 1.00 94.75 83 PHE A CA 1
ATOM 654 C C . PHE A 1 83 ? -11.914 8.253 19.297 1.00 94.75 83 PHE A C 1
ATOM 656 O O . PHE A 1 83 ? -13.112 8.535 19.281 1.00 94.75 83 PHE A O 1
ATOM 663 N N . LEU A 1 84 ? -11.282 7.887 20.416 1.00 95.62 84 LEU A N 1
ATOM 664 C CA . LEU A 1 84 ? -11.939 7.658 21.701 1.00 95.62 84 LEU A CA 1
ATOM 665 C C . LEU A 1 84 ? -11.152 8.320 22.833 1.00 95.62 84 LEU A C 1
ATOM 667 O O . LEU A 1 84 ? -9.924 8.375 22.814 1.00 95.62 84 LEU A O 1
ATOM 671 N N . SER A 1 85 ? -11.861 8.785 23.861 1.00 94.25 85 SER A N 1
ATOM 672 C CA . SER A 1 85 ? -11.219 9.193 25.112 1.00 94.25 85 SER A CA 1
ATOM 673 C C . SER A 1 85 ? -10.787 7.959 25.917 1.00 94.25 85 SER A C 1
ATOM 675 O O . SER A 1 85 ? -11.540 6.984 25.952 1.00 94.25 85 SER A O 1
ATOM 677 N N . PRO A 1 86 ? -9.620 7.985 26.587 1.00 91.81 86 PRO A N 1
ATOM 678 C CA . PRO A 1 86 ? -9.214 6.909 27.484 1.00 91.81 86 PRO A CA 1
ATOM 679 C C . PRO A 1 86 ? -10.237 6.659 28.612 1.00 91.81 86 PRO A C 1
ATOM 681 O O . PRO A 1 86 ? -10.878 7.610 29.070 1.00 91.81 86 PRO A O 1
ATOM 684 N N . PRO A 1 87 ? -10.328 5.424 29.137 1.00 91.69 87 PRO A N 1
ATOM 685 C CA . PRO A 1 87 ? -9.605 4.234 28.686 1.00 91.69 87 PRO A CA 1
ATOM 686 C C . PRO A 1 87 ? -10.213 3.647 27.400 1.00 91.69 87 PRO A C 1
ATOM 688 O O . PRO A 1 87 ? -11.431 3.559 27.270 1.00 91.69 87 PRO A O 1
ATOM 691 N N . PHE A 1 88 ? -9.360 3.214 26.469 1.00 92.69 88 PHE A N 1
ATOM 692 C CA . PHE A 1 88 ? -9.756 2.438 25.288 1.00 92.69 88 PHE A CA 1
ATOM 693 C C . PHE A 1 88 ? -9.298 0.984 25.424 1.00 92.69 88 PHE A C 1
ATOM 695 O O . PHE A 1 88 ? -8.277 0.703 26.049 1.00 92.69 88 PHE A O 1
ATOM 702 N N . ASP A 1 89 ? -10.064 0.074 24.827 1.00 96.81 89 ASP A N 1
ATOM 703 C CA . ASP A 1 89 ? -9.737 -1.348 24.736 1.00 96.81 89 ASP A CA 1
ATOM 704 C C . ASP A 1 89 ? -9.162 -1.644 23.347 1.00 96.81 89 ASP A C 1
ATOM 706 O O . ASP A 1 89 ? -9.788 -1.342 22.328 1.00 96.81 89 ASP A O 1
ATOM 710 N N . ILE A 1 90 ? -7.950 -2.194 23.306 1.00 98.06 90 ILE A N 1
ATOM 711 C CA . ILE A 1 90 ? -7.272 -2.605 22.077 1.00 98.06 90 ILE A CA 1
ATOM 712 C C . ILE A 1 90 ? -6.929 -4.080 22.219 1.00 98.06 90 ILE A C 1
ATOM 714 O O . ILE A 1 90 ? -6.225 -4.480 23.145 1.00 98.06 90 ILE A O 1
ATOM 718 N N . ARG A 1 91 ? -7.378 -4.891 21.262 1.00 98.00 91 ARG A N 1
ATOM 719 C CA . ARG A 1 91 ? -7.129 -6.336 21.272 1.00 98.00 91 ARG A CA 1
ATOM 720 C C . ARG A 1 91 ? -6.694 -6.857 19.917 1.00 98.00 91 ARG A C 1
ATOM 722 O O . ARG A 1 91 ? -6.906 -6.218 18.889 1.00 98.00 91 ARG A O 1
ATOM 729 N N . GLU A 1 92 ? -6.114 -8.049 19.922 1.00 98.50 92 GLU A N 1
ATOM 730 C CA . GLU A 1 92 ? -5.884 -8.787 18.686 1.00 98.50 92 GLU A CA 1
ATOM 731 C C . GLU A 1 92 ? -7.225 -9.177 18.045 1.00 98.50 92 GLU A C 1
ATOM 733 O O . GLU A 1 92 ? -8.185 -9.545 18.735 1.00 98.50 92 GLU A O 1
ATOM 738 N N . ILE A 1 93 ? -7.288 -9.052 16.722 1.00 98.56 93 ILE A N 1
ATOM 739 C CA . ILE A 1 93 ? -8.459 -9.374 15.904 1.00 98.56 93 ILE A CA 1
ATOM 740 C C . ILE A 1 93 ? -8.040 -10.156 14.657 1.00 98.56 93 ILE A C 1
ATOM 742 O O . ILE A 1 93 ? -6.890 -10.123 14.222 1.00 98.56 93 ILE A O 1
ATOM 746 N N . THR A 1 94 ? -9.000 -10.828 14.036 1.00 98.44 94 THR A N 1
ATOM 747 C CA . THR A 1 94 ? -8.826 -11.572 12.786 1.00 98.44 94 THR A CA 1
ATOM 748 C C . THR A 1 94 ? -9.533 -10.892 11.614 1.00 98.44 94 THR A C 1
ATOM 750 O O . THR A 1 94 ? -10.465 -10.106 11.787 1.00 98.44 94 THR A O 1
ATOM 753 N N . ALA A 1 95 ? -9.146 -11.244 10.384 1.00 97.81 95 ALA A N 1
ATOM 754 C CA . ALA A 1 95 ? -9.818 -10.734 9.186 1.00 97.81 95 ALA A CA 1
ATOM 755 C C . ALA A 1 95 ? -11.302 -11.141 9.166 1.00 97.81 95 ALA A C 1
ATOM 757 O O . ALA A 1 95 ? -12.154 -10.367 8.742 1.00 97.81 95 ALA A O 1
ATOM 758 N N . ASN A 1 96 ? -11.620 -12.333 9.684 1.00 98.00 96 ASN A N 1
ATOM 759 C CA . ASN A 1 96 ? -12.992 -12.829 9.786 1.00 98.00 96 ASN A CA 1
ATOM 760 C C . ASN A 1 96 ? -13.862 -11.955 10.695 1.00 98.00 96 ASN A C 1
ATOM 762 O O . ASN A 1 96 ? -15.021 -11.718 10.365 1.00 98.00 96 ASN A O 1
ATOM 766 N N . GLU A 1 97 ? -13.316 -11.435 11.796 1.00 97.94 97 GLU A N 1
ATOM 767 C CA . GLU A 1 97 ? -14.041 -10.489 12.654 1.00 97.94 97 GLU A CA 1
ATOM 768 C C . GLU A 1 97 ? -14.318 -9.162 11.937 1.00 97.94 97 GLU A C 1
ATOM 770 O O . GLU A 1 97 ? -15.413 -8.610 12.058 1.00 97.94 97 GLU A O 1
ATOM 775 N N . LEU A 1 98 ? -13.367 -8.675 11.133 1.00 97.12 98 LEU A N 1
ATOM 776 C CA . LEU A 1 98 ? -13.561 -7.476 10.312 1.00 97.12 98 LEU A CA 1
ATOM 777 C C . LEU A 1 98 ? -14.652 -7.679 9.251 1.00 97.12 98 LEU A C 1
ATOM 779 O O . LEU A 1 98 ? -15.539 -6.832 9.133 1.00 97.12 98 LEU A O 1
ATOM 783 N N . TYR A 1 99 ? -14.636 -8.813 8.539 1.00 96.31 99 TYR A N 1
ATOM 784 C CA . TYR A 1 99 ? -15.679 -9.171 7.567 1.00 96.31 99 TYR A CA 1
ATOM 785 C C . TYR A 1 99 ? -17.061 -9.325 8.214 1.00 96.31 99 TYR A C 1
ATOM 787 O O . TYR A 1 99 ? -18.068 -8.980 7.597 1.00 96.31 99 TYR A O 1
ATOM 795 N N . ALA A 1 100 ? -17.120 -9.837 9.447 1.00 96.31 100 ALA A N 1
ATOM 796 C CA . ALA A 1 100 ? -18.367 -9.971 10.195 1.00 96.31 100 ALA A CA 1
ATOM 797 C C . ALA A 1 100 ? -18.908 -8.621 10.694 1.00 96.31 100 ALA A C 1
ATOM 799 O O . ALA A 1 100 ? -20.119 -8.466 10.840 1.00 96.31 100 ALA A O 1
ATOM 800 N N . THR A 1 101 ? -18.026 -7.648 10.943 1.00 94.44 101 THR A N 1
ATOM 801 C CA . THR A 1 101 ? -18.408 -6.320 11.441 1.00 94.44 101 THR A CA 1
ATOM 802 C C . THR A 1 101 ? -18.980 -5.444 10.326 1.00 94.44 101 THR A C 1
ATOM 804 O O . THR A 1 101 ? -19.999 -4.783 10.525 1.00 94.44 101 THR A O 1
ATOM 807 N N . ARG A 1 102 ? -18.358 -5.439 9.138 1.00 92.50 102 ARG A N 1
ATOM 808 C CA . ARG A 1 102 ? -18.878 -4.729 7.956 1.00 92.50 102 ARG A CA 1
ATOM 809 C C . ARG A 1 102 ? -18.344 -5.327 6.647 1.00 92.50 102 ARG A C 1
ATOM 811 O O . ARG A 1 102 ? -17.282 -5.950 6.660 1.00 92.50 102 ARG A O 1
ATOM 818 N N . PRO A 1 103 ? -19.016 -5.099 5.502 1.00 93.69 103 PRO A N 1
ATOM 819 C CA . PRO A 1 103 ? -18.504 -5.530 4.206 1.00 93.69 103 PRO A CA 1
ATOM 820 C C . PRO A 1 103 ? -17.117 -4.941 3.927 1.00 93.69 103 PRO A C 1
ATOM 822 O O . PRO A 1 103 ? -16.924 -3.731 4.008 1.00 93.69 103 PRO A O 1
ATOM 825 N N . VAL A 1 104 ? -16.166 -5.800 3.563 1.00 96.75 104 VAL A N 1
ATOM 826 C CA . VAL A 1 104 ? -14.844 -5.398 3.075 1.00 96.75 104 VAL A CA 1
ATOM 827 C C . VAL A 1 104 ? -14.635 -6.039 1.712 1.00 96.75 104 VAL A C 1
ATOM 829 O O . VAL A 1 104 ? -14.719 -7.258 1.560 1.00 96.75 104 VAL A O 1
ATOM 832 N N . HIS A 1 105 ? -14.379 -5.218 0.698 1.00 96.00 105 HIS A N 1
ATOM 833 C CA . HIS A 1 105 ? -14.207 -5.697 -0.667 1.00 96.00 105 HIS A CA 1
ATOM 834 C C . HIS A 1 105 ? -12.742 -6.048 -0.952 1.00 96.00 105 HIS A C 1
ATOM 836 O O . HIS A 1 105 ? -11.845 -5.233 -0.736 1.00 96.00 105 HIS A O 1
ATOM 842 N N . ASN A 1 106 ? -12.499 -7.225 -1.543 1.00 95.62 106 ASN A N 1
ATOM 843 C CA . ASN A 1 106 ? -11.154 -7.674 -1.948 1.00 95.62 106 ASN A CA 1
ATOM 844 C C . ASN A 1 106 ? -10.425 -6.659 -2.840 1.00 95.62 106 ASN A C 1
ATOM 846 O O . ASN A 1 106 ? -9.207 -6.520 -2.773 1.00 95.62 106 ASN A O 1
ATOM 850 N N . TYR A 1 107 ? -11.173 -5.936 -3.676 1.00 94.62 107 TYR A N 1
ATOM 851 C CA . TYR A 1 107 ? -10.619 -4.871 -4.503 1.00 94.62 107 TYR A CA 1
ATOM 852 C C . TYR A 1 107 ? -10.001 -3.741 -3.671 1.00 94.62 107 TYR A C 1
ATOM 854 O O . TYR A 1 107 ? -8.901 -3.285 -3.981 1.00 94.62 107 TYR A O 1
ATOM 862 N N . THR A 1 108 ? -10.673 -3.324 -2.595 1.00 95.31 108 THR A N 1
ATOM 863 C CA . THR A 1 108 ? -10.164 -2.296 -1.686 1.00 95.31 108 THR A CA 1
ATOM 864 C C . THR A 1 108 ? -8.940 -2.793 -0.927 1.00 95.31 108 THR A C 1
ATOM 866 O O . THR A 1 108 ? -7.969 -2.054 -0.825 1.00 95.31 108 THR A O 1
ATOM 869 N N . VAL A 1 109 ? -8.932 -4.055 -0.479 1.00 96.75 109 VAL A N 1
ATOM 870 C CA . VAL A 1 109 ? -7.754 -4.675 0.160 1.00 96.75 109 VAL A CA 1
ATOM 871 C C . VAL A 1 109 ? -6.552 -4.653 -0.787 1.00 96.75 109 VAL A C 1
ATOM 873 O O . VAL A 1 109 ? -5.466 -4.220 -0.411 1.00 96.75 109 VAL A O 1
ATOM 876 N N . LYS A 1 110 ? -6.746 -5.044 -2.053 1.00 93.50 110 LYS A N 1
ATOM 877 C CA . LYS A 1 110 ? -5.676 -5.016 -3.058 1.00 93.50 110 LYS A CA 1
ATOM 878 C C . LYS A 1 110 ? -5.160 -3.596 -3.313 1.00 93.50 110 LYS A C 1
ATOM 880 O O . LYS A 1 110 ? -3.953 -3.405 -3.400 1.00 93.50 110 LYS A O 1
ATOM 885 N N . ARG A 1 111 ? -6.04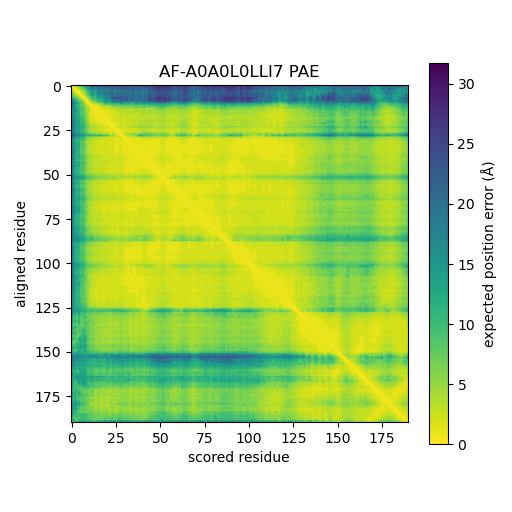9 -2.604 -3.414 1.00 92.12 111 ARG A N 1
ATOM 886 C CA . ARG A 1 111 ? -5.644 -1.197 -3.563 1.00 92.12 111 ARG A CA 1
ATOM 887 C C . ARG A 1 111 ? -4.878 -0.701 -2.342 1.00 92.12 111 ARG A C 1
ATOM 889 O O . ARG A 1 111 ? -3.788 -0.171 -2.498 1.00 92.12 111 ARG A O 1
ATOM 896 N N . ALA A 1 112 ? -5.407 -0.930 -1.142 1.00 95.12 112 ALA A N 1
ATOM 897 C CA . ALA A 1 112 ? -4.748 -0.583 0.113 1.00 95.12 112 ALA A CA 1
ATOM 898 C C . ALA A 1 112 ? -3.338 -1.178 0.194 1.00 95.12 112 ALA A C 1
ATOM 900 O O . ALA A 1 112 ? -2.404 -0.498 0.603 1.00 95.12 112 ALA A O 1
ATOM 901 N N . ARG A 1 113 ? -3.171 -2.421 -0.276 1.00 94.88 113 ARG A N 1
ATOM 902 C CA . ARG A 1 113 ? -1.875 -3.094 -0.344 1.00 94.88 113 ARG A CA 1
ATOM 903 C C . ARG A 1 113 ? -0.874 -2.360 -1.232 1.00 94.88 113 ARG A C 1
ATOM 905 O O . ARG A 1 113 ? 0.230 -2.082 -0.783 1.00 94.88 113 ARG A O 1
ATOM 912 N N . GLN A 1 114 ? -1.258 -2.061 -2.472 1.00 91.44 114 GLN A N 1
ATOM 913 C CA . GLN A 1 114 ? -0.389 -1.356 -3.420 1.00 91.44 114 GLN A CA 1
ATOM 914 C C . GLN A 1 114 ? 0.042 0.002 -2.861 1.00 91.44 114 GLN A C 1
ATOM 916 O O . GLN A 1 114 ? 1.208 0.365 -2.940 1.00 91.44 114 GLN A O 1
ATOM 921 N N . LEU A 1 115 ? -0.893 0.715 -2.240 1.00 91.25 115 LEU A N 1
ATOM 922 C CA . LEU A 1 115 ? -0.638 2.031 -1.669 1.00 91.25 115 LEU A CA 1
ATOM 923 C C . LEU A 1 115 ? 0.276 1.979 -0.456 1.00 91.25 115 LEU A C 1
ATOM 925 O O . LEU A 1 115 ? 1.200 2.778 -0.362 1.00 91.25 115 LEU A O 1
ATOM 929 N N . ALA A 1 116 ? 0.052 1.030 0.450 1.00 94.12 116 ALA A N 1
ATOM 930 C CA . ALA A 1 116 ? 0.903 0.876 1.616 1.00 94.12 116 ALA A CA 1
ATOM 931 C C . ALA A 1 116 ? 2.349 0.538 1.211 1.00 94.12 116 ALA A C 1
ATOM 933 O O . ALA A 1 116 ? 3.279 1.095 1.784 1.00 94.12 116 ALA A O 1
ATOM 934 N N . GLU A 1 117 ? 2.549 -0.299 0.185 1.00 92.75 117 GLU A N 1
ATOM 935 C CA . GLU A 1 117 ? 3.885 -0.598 -0.355 1.00 92.75 117 GLU A CA 1
ATOM 936 C C . GLU A 1 117 ? 4.585 0.629 -0.952 1.00 92.75 117 GLU A C 1
ATOM 938 O O . GLU A 1 117 ? 5.803 0.746 -0.836 1.00 92.75 117 GLU A O 1
ATOM 943 N N . VAL A 1 118 ? 3.830 1.546 -1.564 1.00 88.50 118 VAL A N 1
ATOM 944 C CA . VAL A 1 118 ? 4.368 2.812 -2.085 1.00 88.50 118 VAL A CA 1
ATOM 945 C C . VAL A 1 118 ? 4.691 3.788 -0.953 1.00 88.50 118 VAL A C 1
ATOM 947 O O . VAL A 1 118 ? 5.723 4.448 -1.003 1.00 88.50 118 VAL A O 1
ATOM 950 N N . LEU A 1 119 ? 3.829 3.877 0.065 1.00 90.06 119 LEU A N 1
ATOM 951 C CA . LEU A 1 119 ? 4.008 4.794 1.193 1.00 90.06 119 LEU A CA 1
ATOM 952 C C . LEU A 1 119 ? 5.146 4.367 2.126 1.00 90.06 119 LEU A C 1
ATOM 954 O O . LEU A 1 119 ? 5.847 5.232 2.643 1.00 90.06 119 LEU A O 1
ATOM 958 N N . TRP A 1 120 ? 5.338 3.062 2.324 1.00 92.38 120 TRP A N 1
ATOM 959 C CA . TRP A 1 120 ? 6.374 2.518 3.207 1.00 92.38 120 TRP A CA 1
ATOM 960 C C . TRP A 1 120 ? 7.138 1.371 2.532 1.00 92.38 120 TRP A C 1
ATOM 962 O O . TRP A 1 120 ? 7.003 0.199 2.914 1.00 92.38 120 TRP A O 1
ATOM 972 N N . PRO A 1 121 ? 7.941 1.669 1.496 1.00 88.75 121 PRO A N 1
ATOM 973 C CA . PRO A 1 121 ? 8.678 0.658 0.739 1.00 88.75 121 PRO A CA 1
ATOM 974 C C . PRO A 1 121 ? 9.728 -0.086 1.579 1.00 88.75 121 PRO A C 1
ATOM 976 O O . PRO A 1 121 ? 10.172 -1.167 1.193 1.00 88.75 121 PRO A O 1
ATOM 979 N N . GLU A 1 122 ? 10.139 0.478 2.713 1.00 90.38 122 GLU A N 1
ATOM 980 C CA . GLU A 1 122 ? 11.128 -0.075 3.638 1.00 90.38 122 GLU A CA 1
ATOM 981 C C . GLU A 1 122 ? 10.590 -1.168 4.571 1.00 90.38 122 GLU A C 1
ATOM 983 O O . GLU A 1 122 ? 11.383 -1.858 5.217 1.00 90.38 122 GLU A O 1
ATOM 988 N N . LEU A 1 123 ? 9.267 -1.342 4.663 1.00 93.81 123 LEU A N 1
ATOM 989 C CA . LEU A 1 123 ? 8.681 -2.386 5.501 1.00 93.81 123 LEU A CA 1
ATOM 990 C C . LEU A 1 123 ? 8.996 -3.794 4.959 1.00 93.81 123 LEU A C 1
ATOM 992 O O . LEU A 1 123 ? 9.216 -3.972 3.757 1.00 93.81 123 LEU A O 1
ATOM 996 N N . PRO A 1 124 ? 9.004 -4.829 5.824 1.00 94.56 124 PRO A N 1
ATOM 997 C CA . PRO A 1 124 ? 9.365 -6.194 5.440 1.00 94.56 124 PRO A CA 1
ATOM 998 C C . PRO A 1 124 ? 8.222 -6.901 4.694 1.00 94.56 124 PRO A C 1
ATOM 1000 O O . PRO A 1 124 ? 7.609 -7.844 5.196 1.00 94.56 124 PRO A O 1
ATOM 1003 N N . TRP A 1 125 ? 7.913 -6.431 3.489 1.00 94.38 125 TRP A N 1
ATOM 1004 C CA . TRP A 1 125 ? 6.840 -6.974 2.670 1.00 94.38 125 TRP A CA 1
ATOM 1005 C C . TRP A 1 125 ? 7.136 -8.424 2.232 1.00 94.38 125 TRP A C 1
ATOM 1007 O O . TRP A 1 125 ? 8.140 -8.677 1.573 1.00 94.38 125 TRP A O 1
ATOM 1017 N N . VAL A 1 126 ? 6.241 -9.369 2.555 1.00 92.00 126 VAL A N 1
ATOM 1018 C CA . VAL A 1 126 ? 6.333 -10.803 2.190 1.00 92.00 126 VAL A CA 1
ATOM 1019 C C . VAL A 1 126 ? 6.390 -10.989 0.672 1.00 92.00 126 VAL A C 1
ATOM 1021 O O . VAL A 1 126 ? 7.153 -11.805 0.165 1.00 92.00 126 VAL A O 1
ATOM 1024 N N . GLU A 1 127 ? 5.611 -10.193 -0.058 1.00 83.94 127 GLU A N 1
ATOM 1025 C CA . GLU A 1 127 ? 5.702 -10.045 -1.504 1.00 83.94 127 GLU A CA 1
ATOM 1026 C C . GLU A 1 127 ? 5.596 -8.558 -1.838 1.00 83.94 127 GLU A C 1
ATOM 1028 O O . GLU A 1 127 ? 4.645 -7.895 -1.421 1.00 83.94 127 GLU A O 1
ATOM 1033 N N . ASN A 1 128 ? 6.575 -8.041 -2.577 1.00 82.19 128 ASN A N 1
ATOM 1034 C CA . ASN A 1 128 ? 6.677 -6.627 -2.924 1.00 82.19 128 ASN A CA 1
ATOM 1035 C C . ASN A 1 128 ? 6.342 -6.440 -4.417 1.00 82.19 128 ASN A C 1
ATOM 1037 O O . ASN A 1 128 ? 7.022 -6.988 -5.293 1.00 82.19 128 ASN A O 1
ATOM 1041 N N . HIS A 1 129 ? 5.280 -5.693 -4.726 1.00 83.62 129 HIS A N 1
ATOM 1042 C CA . HIS A 1 129 ? 4.838 -5.433 -6.097 1.00 83.62 129 HIS A CA 1
ATOM 1043 C C . HIS A 1 129 ? 5.868 -4.631 -6.887 1.00 83.62 129 HIS A C 1
ATOM 1045 O O . HIS A 1 129 ? 6.056 -4.911 -8.071 1.00 83.62 129 HIS A O 1
ATOM 1051 N N . THR A 1 130 ? 6.570 -3.696 -6.249 1.00 81.56 130 THR A N 1
ATOM 1052 C CA . THR A 1 130 ? 7.673 -2.954 -6.871 1.00 81.56 130 THR A CA 1
ATOM 1053 C C . THR A 1 130 ? 8.799 -3.905 -7.276 1.00 81.56 130 THR A C 1
ATOM 1055 O O . THR A 1 130 ? 9.306 -3.815 -8.393 1.00 81.56 130 THR A O 1
ATOM 1058 N N . MET A 1 131 ? 9.136 -4.896 -6.441 1.00 83.06 131 MET A N 1
ATOM 1059 C CA . MET A 1 131 ? 10.115 -5.929 -6.814 1.00 83.06 131 MET A CA 1
ATOM 1060 C C . MET A 1 131 ? 9.637 -6.786 -7.993 1.00 83.06 131 MET A C 1
ATOM 1062 O O . MET A 1 131 ? 10.429 -7.099 -8.879 1.00 83.06 131 MET A O 1
ATOM 1066 N N . LYS A 1 132 ? 8.346 -7.140 -8.045 1.00 88.69 132 LYS A N 1
ATOM 1067 C CA . LYS A 1 132 ? 7.770 -7.869 -9.190 1.00 88.69 132 LYS A CA 1
ATOM 1068 C C . LYS A 1 132 ? 7.818 -7.038 -10.477 1.00 88.69 132 LYS A C 1
ATOM 1070 O O . LYS A 1 132 ? 8.173 -7.571 -11.525 1.00 88.69 132 LYS A O 1
ATOM 1075 N N . ALA A 1 133 ? 7.489 -5.747 -10.405 1.00 88.38 133 ALA A N 1
ATOM 1076 C CA . ALA A 1 133 ? 7.561 -4.833 -11.545 1.00 88.38 133 ALA A CA 1
ATOM 1077 C C . ALA A 1 133 ? 9.003 -4.666 -12.048 1.00 88.38 133 ALA A C 1
ATOM 1079 O O . ALA A 1 133 ? 9.234 -4.657 -13.257 1.00 88.38 133 ALA A O 1
ATOM 1080 N N . GLN A 1 134 ? 9.973 -4.615 -11.130 1.00 85.56 134 GLN A N 1
ATOM 1081 C CA . GLN A 1 134 ? 11.389 -4.583 -11.478 1.00 85.56 134 GLN A CA 1
ATOM 1082 C C . GLN A 1 134 ? 11.835 -5.868 -12.183 1.00 85.56 134 GLN A C 1
ATOM 1084 O O . GLN A 1 134 ? 12.413 -5.795 -13.263 1.00 85.56 134 GLN A O 1
ATOM 1089 N N . ALA A 1 135 ? 11.523 -7.037 -11.615 1.00 89.56 135 ALA A N 1
ATOM 1090 C CA . ALA A 1 135 ? 11.870 -8.321 -12.223 1.00 89.56 135 ALA A CA 1
ATOM 1091 C C . ALA A 1 135 ? 11.271 -8.458 -13.634 1.00 89.56 135 ALA A C 1
ATOM 1093 O O . ALA A 1 135 ? 11.949 -8.882 -14.567 1.00 89.56 135 ALA A O 1
ATOM 1094 N N . PHE A 1 136 ? 10.024 -8.010 -13.814 1.00 93.19 136 PHE A N 1
ATOM 1095 C CA . PHE A 1 136 ? 9.389 -7.954 -15.128 1.00 93.19 136 PHE A CA 1
ATOM 1096 C C . PHE A 1 136 ? 10.150 -7.049 -16.111 1.00 93.19 136 PHE A C 1
ATOM 1098 O O . PHE A 1 136 ? 10.356 -7.434 -17.261 1.00 93.19 136 PHE A O 1
ATOM 1105 N N . ALA A 1 137 ? 10.581 -5.860 -15.683 1.00 91.56 137 ALA A N 1
ATOM 1106 C CA . ALA A 1 137 ? 11.339 -4.944 -16.533 1.00 91.56 137 ALA A CA 1
ATOM 1107 C C . ALA A 1 137 ? 12.723 -5.494 -16.909 1.00 91.56 137 ALA A C 1
ATOM 1109 O O . ALA A 1 137 ? 13.153 -5.316 -18.049 1.00 91.56 137 ALA A O 1
ATOM 1110 N N . ASP A 1 138 ? 13.382 -6.210 -15.997 1.00 90.62 138 ASP A N 1
ATOM 1111 C CA . ASP A 1 138 ? 14.671 -6.862 -16.248 1.00 90.62 138 ASP A CA 1
ATOM 1112 C C . ASP A 1 138 ? 14.540 -7.971 -17.302 1.00 90.62 138 ASP A C 1
ATOM 1114 O O . ASP A 1 138 ? 15.322 -8.045 -18.257 1.00 90.62 138 ASP A O 1
ATOM 1118 N N . GLU A 1 139 ? 13.514 -8.816 -17.178 1.00 95.94 139 GLU A N 1
ATOM 1119 C CA . GLU A 1 139 ? 13.213 -9.849 -18.172 1.00 95.94 139 GLU A CA 1
ATOM 1120 C C . GLU A 1 139 ? 12.813 -9.239 -19.523 1.00 95.94 139 GLU A C 1
ATOM 1122 O O . GLU A 1 139 ? 13.253 -9.706 -20.582 1.00 95.94 139 GLU A O 1
ATOM 1127 N N . LEU A 1 140 ? 12.029 -8.155 -19.504 1.00 94.31 140 LEU A N 1
ATOM 1128 C CA . LEU A 1 140 ? 11.657 -7.427 -20.711 1.00 94.31 140 LEU A CA 1
ATOM 1129 C C . LEU A 1 140 ? 12.881 -6.809 -21.395 1.00 94.31 140 LEU A C 1
ATOM 1131 O O . LEU A 1 140 ? 12.973 -6.841 -22.626 1.00 94.31 140 LEU A O 1
ATOM 1135 N N . GLU A 1 141 ? 13.836 -6.272 -20.634 1.00 94.44 141 GLU A N 1
ATOM 1136 C CA . GLU A 1 141 ? 15.101 -5.771 -21.169 1.00 94.44 141 GLU A CA 1
ATOM 1137 C C . GLU A 1 141 ? 15.883 -6.890 -21.860 1.00 94.44 141 GLU A C 1
ATOM 1139 O O . GLU A 1 141 ? 16.323 -6.725 -23.001 1.00 94.44 141 GLU A O 1
ATOM 1144 N N . ALA A 1 142 ? 16.019 -8.049 -21.211 1.00 95.25 142 ALA A N 1
ATOM 1145 C CA . ALA A 1 142 ? 16.718 -9.194 -21.784 1.00 95.25 142 ALA A CA 1
ATOM 1146 C C . ALA A 1 142 ? 16.083 -9.648 -23.111 1.00 95.25 142 ALA A C 1
ATOM 1148 O O . ALA A 1 142 ? 16.793 -9.881 -24.096 1.00 95.25 142 ALA A O 1
ATOM 1149 N N . LEU A 1 143 ? 14.749 -9.708 -23.173 1.00 97.12 143 LEU A N 1
ATOM 1150 C CA . LEU A 1 143 ? 14.012 -9.993 -24.408 1.00 97.12 143 LEU A CA 1
ATOM 1151 C C . LEU A 1 143 ? 14.237 -8.912 -25.471 1.00 97.12 143 LEU A C 1
ATOM 1153 O O . LEU A 1 143 ? 14.483 -9.236 -26.635 1.00 97.12 143 LEU A O 1
ATOM 1157 N N . SER A 1 144 ? 14.206 -7.643 -25.071 1.00 96.00 144 SER A N 1
ATOM 1158 C CA . SER A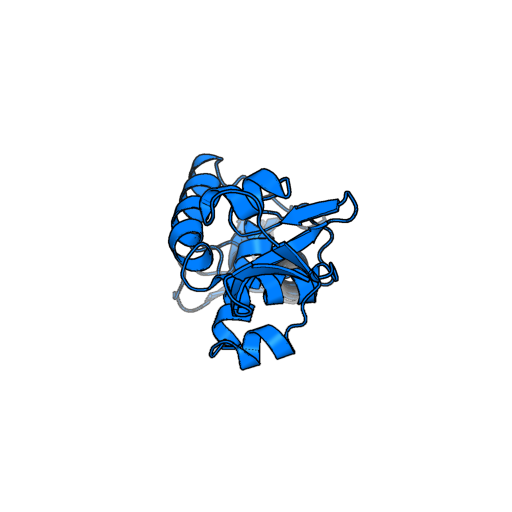 1 144 ? 14.379 -6.508 -25.982 1.00 96.00 144 SER A CA 1
ATOM 1159 C C . SER A 1 144 ? 15.754 -6.533 -26.646 1.00 96.00 144 SER A C 1
ATOM 1161 O O . SER A 1 144 ? 15.876 -6.394 -27.864 1.00 96.00 144 SER A O 1
ATOM 1163 N N . ARG A 1 145 ? 16.797 -6.833 -25.862 1.00 94.94 145 ARG A N 1
ATOM 1164 C CA . ARG A 1 145 ? 18.169 -7.008 -26.356 1.00 94.94 145 ARG A CA 1
ATOM 1165 C C . ARG A 1 145 ? 18.303 -8.215 -27.279 1.00 94.94 145 ARG A C 1
ATOM 1167 O O . ARG A 1 145 ? 18.961 -8.110 -28.309 1.00 94.94 145 ARG A O 1
ATOM 1174 N N . LYS A 1 146 ? 17.669 -9.342 -26.940 1.00 96.75 146 LYS A N 1
ATOM 1175 C CA . LYS A 1 146 ? 17.717 -10.569 -27.750 1.00 96.75 146 LYS A CA 1
ATOM 1176 C C . LYS A 1 146 ? 17.176 -10.356 -29.165 1.00 96.75 146 LYS A C 1
ATOM 1178 O O . LYS A 1 146 ? 17.743 -10.896 -30.110 1.00 96.75 146 LYS A O 1
ATOM 1183 N N . TYR A 1 147 ? 16.080 -9.613 -29.304 1.00 97.12 147 TYR A N 1
ATOM 1184 C CA . TYR A 1 147 ? 15.408 -9.425 -30.594 1.00 97.12 147 TYR A CA 1
ATOM 1185 C C . TYR A 1 147 ? 15.719 -8.086 -31.269 1.00 97.12 147 TYR A C 1
ATOM 1187 O O . TYR A 1 147 ? 15.297 -7.876 -32.403 1.00 97.12 147 TYR A O 1
ATOM 1195 N N . GLY A 1 148 ? 16.439 -7.181 -30.599 1.00 95.81 148 GLY A N 1
ATOM 1196 C CA . GLY A 1 148 ? 16.672 -5.827 -31.103 1.00 95.81 148 GLY A CA 1
ATOM 1197 C C . GLY A 1 148 ? 15.377 -5.021 -31.236 1.00 95.81 148 GLY A C 1
ATOM 1198 O O . GLY A 1 148 ? 15.258 -4.200 -32.143 1.00 95.81 148 GLY A O 1
ATOM 1199 N N . LEU A 1 149 ? 14.395 -5.280 -30.368 1.00 96.56 149 LEU A N 1
ATOM 1200 C CA . LEU A 1 149 ? 13.083 -4.632 -30.367 1.00 96.56 149 LEU A CA 1
ATOM 1201 C C . LEU A 1 149 ? 12.804 -4.037 -28.993 1.00 96.56 149 LEU A C 1
ATOM 1203 O O . LEU A 1 149 ? 12.982 -4.716 -27.992 1.00 96.56 149 LEU A O 1
ATOM 1207 N N . TRP A 1 150 ? 12.320 -2.803 -28.942 1.00 94.19 150 TRP A N 1
ATOM 1208 C CA . TRP A 1 150 ? 12.049 -2.085 -27.699 1.00 94.19 150 TRP A CA 1
ATOM 1209 C C . TRP A 1 150 ? 10.600 -1.632 -27.633 1.00 94.19 150 TRP A C 1
ATOM 1211 O O . TRP A 1 150 ? 10.060 -1.141 -28.624 1.00 94.19 150 TRP A O 1
ATOM 1221 N N . ILE A 1 151 ? 9.991 -1.765 -26.458 1.00 92.25 151 ILE A N 1
ATOM 1222 C CA . ILE A 1 151 ? 8.644 -1.272 -26.179 1.00 92.25 151 ILE A CA 1
ATOM 1223 C C . ILE A 1 151 ? 8.747 0.147 -25.619 1.00 92.25 151 ILE A C 1
ATOM 1225 O O . ILE A 1 151 ? 9.607 0.448 -24.798 1.00 92.25 151 ILE A O 1
ATOM 1229 N N . THR A 1 152 ? 7.869 1.043 -26.049 1.00 85.62 152 THR A N 1
ATOM 1230 C CA . THR A 1 152 ? 7.725 2.363 -25.422 1.00 85.62 152 THR A CA 1
ATOM 1231 C C . THR A 1 152 ? 6.286 2.856 -25.520 1.00 85.62 152 THR A C 1
ATOM 1233 O O . THR A 1 152 ? 5.544 2.465 -26.428 1.00 85.62 152 THR A O 1
ATOM 1236 N N . GLY A 1 153 ? 5.904 3.710 -24.574 1.00 76.06 153 GLY A N 1
ATOM 1237 C CA . GLY A 1 153 ? 4.654 4.461 -24.546 1.00 76.06 153 GLY A CA 1
ATOM 1238 C C . GLY A 1 153 ? 4.953 5.891 -24.102 1.00 76.06 153 GLY A C 1
ATOM 1239 O O . GLY A 1 153 ? 5.762 6.096 -23.200 1.00 76.06 153 GLY A O 1
ATOM 1240 N N . GLY A 1 154 ? 4.355 6.881 -24.769 1.00 68.25 154 GLY A N 1
ATOM 1241 C CA . GLY A 1 154 ? 4.612 8.292 -24.463 1.00 68.25 154 GLY A CA 1
ATOM 1242 C C . GLY A 1 154 ? 3.970 8.744 -23.151 1.00 68.25 154 GLY A C 1
ATOM 1243 O O . GLY A 1 154 ? 4.531 9.583 -22.452 1.00 68.25 154 GLY A O 1
ATOM 1244 N N . ILE A 1 155 ? 2.812 8.169 -22.818 1.00 70.62 155 ILE A N 1
ATOM 1245 C CA . ILE A 1 155 ? 2.001 8.482 -21.638 1.00 70.62 155 ILE A CA 1
ATOM 1246 C C . ILE A 1 155 ? 1.187 7.252 -21.199 1.00 70.62 155 ILE A C 1
ATOM 1248 O O . ILE A 1 155 ? 0.983 6.330 -21.996 1.00 70.62 155 ILE A O 1
ATOM 1252 N N . PRO A 1 156 ? 0.684 7.217 -19.950 1.00 66.06 156 PRO A N 1
ATOM 1253 C CA . PRO A 1 156 ? -0.312 6.231 -19.542 1.00 66.06 156 PRO A CA 1
ATOM 1254 C C . PRO A 1 156 ? -1.498 6.195 -20.524 1.00 66.06 156 PRO A C 1
ATOM 1256 O O . PRO A 1 156 ? -1.995 7.244 -20.923 1.00 66.06 156 PRO A O 1
ATOM 1259 N N . ALA A 1 157 ? -1.948 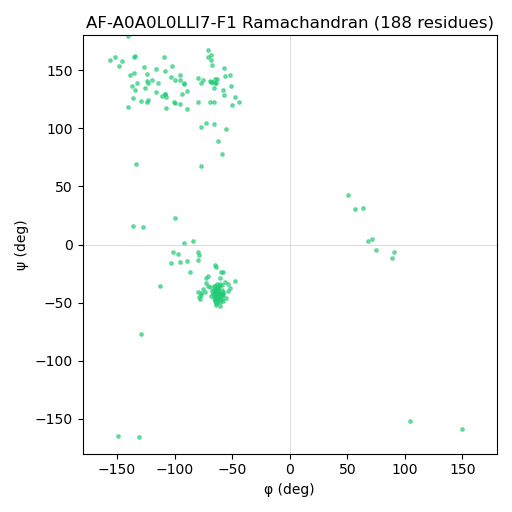4.988 -20.885 1.00 72.50 157 ALA A N 1
ATOM 1260 C CA . ALA A 1 157 ? -3.020 4.692 -21.852 1.00 72.50 157 ALA A CA 1
ATOM 1261 C C . ALA A 1 157 ? -2.701 4.858 -23.354 1.00 72.50 157 ALA A C 1
ATOM 1263 O O . ALA A 1 157 ? -3.524 4.447 -24.176 1.00 72.50 157 ALA A O 1
ATOM 1264 N N . ASP A 1 158 ? -1.516 5.347 -23.738 1.00 81.25 158 ASP A N 1
ATOM 1265 C CA . ASP A 1 158 ? -1.083 5.257 -25.138 1.00 81.25 158 ASP A CA 1
ATOM 1266 C C . ASP A 1 158 ? -0.827 3.790 -25.536 1.00 81.25 158 ASP A C 1
ATOM 1268 O O . ASP A 1 158 ? -0.228 3.036 -24.759 1.00 81.25 158 ASP A O 1
ATOM 1272 N N . PRO A 1 159 ? -1.218 3.357 -26.753 1.00 84.50 159 PRO A N 1
ATOM 1273 C CA . PRO A 1 159 ? -0.880 2.026 -27.238 1.00 84.50 159 PRO A CA 1
ATOM 1274 C C . PRO A 1 159 ? 0.643 1.809 -27.249 1.00 84.50 159 PRO A C 1
ATOM 1276 O O . PRO A 1 159 ? 1.370 2.668 -27.767 1.00 84.50 159 PRO A O 1
ATOM 1279 N N . PRO A 1 160 ? 1.144 0.667 -26.740 1.00 88.50 160 PRO A N 1
ATOM 1280 C CA . PRO A 1 160 ? 2.569 0.378 -26.762 1.00 88.50 160 PRO A CA 1
ATOM 1281 C C . PRO A 1 160 ? 3.055 0.258 -28.206 1.00 88.50 160 PRO A C 1
ATOM 1283 O O . PRO A 1 160 ? 2.398 -0.342 -29.061 1.00 88.50 160 PRO A O 1
ATOM 1286 N N . ARG A 1 161 ? 4.232 0.815 -28.479 1.00 90.12 161 ARG A N 1
ATOM 1287 C CA . ARG A 1 161 ? 4.877 0.764 -29.794 1.00 90.12 161 ARG A CA 1
ATOM 1288 C C . ARG A 1 161 ? 6.163 -0.044 -29.713 1.00 90.12 161 ARG A C 1
ATOM 1290 O O . ARG A 1 161 ? 6.924 0.107 -28.759 1.00 90.12 161 ARG A O 1
ATOM 1297 N N . LEU A 1 162 ? 6.403 -0.868 -30.731 1.00 93.19 162 LEU A N 1
ATOM 1298 C CA . LEU A 1 162 ? 7.661 -1.583 -30.924 1.00 93.19 162 LEU A CA 1
ATOM 1299 C C . LEU A 1 162 ? 8.576 -0.777 -31.844 1.00 93.19 162 LEU A C 1
ATOM 1301 O O . LEU A 1 162 ? 8.170 -0.383 -32.936 1.00 93.19 162 LEU A O 1
ATOM 1305 N N . PHE A 1 163 ? 9.815 -0.574 -31.414 1.00 90.38 163 PHE A N 1
ATOM 1306 C CA . PHE A 1 163 ? 10.859 0.083 -32.191 1.00 90.38 163 PHE A CA 1
ATOM 1307 C C . PHE A 1 163 ? 12.031 -0.860 -32.398 1.00 90.38 163 PHE A C 1
ATOM 1309 O O . PHE A 1 163 ? 12.418 -1.583 -31.481 1.00 90.38 163 PHE A O 1
ATOM 1316 N N . THR A 1 164 ? 12.632 -0.820 -33.582 1.00 95.44 164 THR A N 1
ATOM 1317 C CA . THR A 1 164 ? 13.944 -1.430 -33.798 1.00 95.44 164 THR A CA 1
ATOM 1318 C C . THR A 1 164 ? 14.989 -0.680 -32.978 1.00 95.44 164 THR A C 1
ATOM 1320 O O . THR A 1 164 ? 14.983 0.551 -32.939 1.00 95.44 164 THR A O 1
ATOM 1323 N N . GLY A 1 165 ? 15.859 -1.426 -32.301 1.00 91.00 165 GLY A N 1
ATOM 1324 C CA . GLY A 1 165 ? 16.919 -0.858 -31.479 1.00 91.00 165 GLY A CA 1
ATOM 1325 C C . GLY A 1 165 ? 17.999 -0.152 -32.302 1.00 91.00 165 GLY A C 1
ATOM 1326 O O . GLY A 1 165 ? 18.395 -0.652 -33.355 1.00 91.00 165 GLY A O 1
ATOM 1327 N N . GLY A 1 166 ? 18.474 0.991 -31.808 1.00 90.38 166 GLY A N 1
ATOM 1328 C CA . GLY A 1 166 ? 19.580 1.769 -32.372 1.00 90.38 166 GLY A CA 1
ATOM 1329 C C . GLY A 1 166 ? 20.956 1.374 -31.827 1.00 90.38 166 GLY A C 1
ATOM 1330 O O . GLY A 1 166 ? 21.971 1.737 -32.417 1.00 90.38 166 GLY A O 1
ATOM 1331 N N . GLY A 1 167 ? 21.005 0.606 -30.732 1.00 89.50 167 GLY A N 1
ATOM 1332 C CA . GLY A 1 167 ? 22.239 0.195 -30.052 1.00 89.50 167 GLY A CA 1
ATOM 1333 C C . GLY A 1 167 ? 22.698 1.160 -28.951 1.00 89.50 167 GLY A C 1
ATOM 1334 O O . GLY A 1 167 ? 23.623 0.840 -28.205 1.00 89.50 167 GLY A O 1
ATOM 1335 N N . ASP A 1 168 ? 22.033 2.305 -28.816 1.00 92.31 168 ASP A N 1
ATOM 1336 C CA . ASP A 1 168 ? 22.216 3.321 -27.777 1.00 92.31 168 ASP A CA 1
ATOM 1337 C C . ASP A 1 168 ? 21.301 3.099 -26.559 1.00 92.31 168 ASP A C 1
ATOM 1339 O O . ASP A 1 168 ? 21.335 3.863 -25.592 1.00 92.31 168 ASP A O 1
ATOM 1343 N N . GLU A 1 169 ? 20.493 2.034 -26.561 1.00 93.19 169 GLU A N 1
ATOM 1344 C CA . GLU A 1 169 ? 19.544 1.785 -25.484 1.00 93.19 169 GLU A CA 1
ATOM 1345 C C . GLU A 1 169 ? 20.215 1.409 -24.156 1.00 93.19 169 GLU A C 1
ATOM 1347 O O . GLU A 1 169 ? 20.937 0.409 -24.007 1.00 93.19 169 GLU A O 1
ATOM 1352 N N . GLY A 1 170 ? 19.893 2.213 -23.144 1.00 90.06 170 GLY A N 1
ATOM 1353 C CA . GLY A 1 170 ? 20.358 2.053 -21.780 1.00 90.06 170 GLY A CA 1
ATOM 1354 C C . GLY A 1 170 ? 19.657 0.929 -21.031 1.00 90.06 170 GLY A C 1
ATOM 1355 O O . GLY A 1 170 ? 20.353 0.188 -20.336 1.00 90.06 170 GLY A O 1
ATOM 1356 N N . GLY A 1 171 ? 18.348 0.764 -21.246 1.00 92.69 171 GLY A N 1
ATOM 1357 C CA . GLY A 1 171 ? 17.492 -0.208 -20.564 1.00 92.69 171 GLY A CA 1
ATOM 1358 C C . GLY A 1 171 ? 16.051 0.287 -20.429 1.00 92.69 171 GLY A C 1
ATOM 1359 O O . GLY A 1 171 ? 15.627 1.185 -21.166 1.00 92.69 171 GLY A O 1
ATOM 1360 N N . TYR A 1 172 ? 15.317 -0.279 -19.470 1.00 92.19 172 TYR A N 1
ATOM 1361 C CA . TYR A 1 172 ? 14.010 0.228 -19.042 1.00 92.19 172 TYR A CA 1
ATOM 1362 C C . TYR A 1 172 ? 14.096 0.983 -17.717 1.00 92.19 172 TYR A C 1
ATOM 1364 O O . TYR A 1 172 ? 14.839 0.615 -16.812 1.00 92.19 172 TYR A O 1
ATOM 1372 N N . GLU A 1 173 ? 13.291 2.029 -17.606 1.00 88.44 173 GLU A N 1
ATOM 1373 C CA . GLU A 1 173 ? 12.997 2.733 -16.368 1.00 88.44 173 GLU A CA 1
ATOM 1374 C C . GLU A 1 173 ? 11.562 2.406 -15.947 1.00 88.44 173 GLU A C 1
ATOM 1376 O O . GLU A 1 173 ? 10.639 2.532 -16.753 1.00 88.44 173 GLU A O 1
ATOM 1381 N N . VAL A 1 174 ? 11.379 1.992 -14.692 1.00 85.81 174 VAL A N 1
ATOM 1382 C CA . VAL A 1 174 ? 10.067 1.707 -14.096 1.00 85.81 174 VAL A CA 1
ATOM 1383 C C . VAL A 1 174 ? 9.740 2.798 -13.088 1.00 85.81 174 VAL A C 1
ATOM 1385 O O . VAL A 1 174 ? 10.551 3.092 -12.211 1.00 85.81 174 VAL A O 1
ATOM 1388 N N . ARG A 1 175 ? 8.549 3.392 -13.187 1.00 83.56 175 ARG A N 1
ATOM 1389 C CA . ARG A 1 175 ? 8.078 4.415 -12.244 1.00 83.56 175 ARG A CA 1
ATOM 1390 C C . ARG A 1 175 ? 6.655 4.127 -11.792 1.00 83.56 175 ARG A C 1
ATOM 1392 O O . ARG A 1 175 ? 5.829 3.792 -12.629 1.00 83.56 175 ARG A O 1
ATOM 1399 N N . HIS A 1 176 ? 6.329 4.314 -10.519 1.00 81.94 176 HIS A N 1
ATOM 1400 C CA . HIS A 1 176 ? 4.944 4.410 -10.072 1.00 81.94 176 HIS A CA 1
ATOM 1401 C C . HIS A 1 176 ? 4.203 5.531 -10.809 1.00 81.94 176 HIS A C 1
ATOM 1403 O O . HIS A 1 176 ? 4.775 6.569 -11.148 1.00 81.94 176 HIS A O 1
ATOM 1409 N N . THR A 1 177 ? 2.921 5.310 -11.072 1.00 82.94 177 THR A N 1
ATOM 1410 C CA . THR A 1 177 ? 2.004 6.384 -11.454 1.00 82.94 177 THR A CA 1
ATOM 1411 C C . THR A 1 177 ? 1.772 7.325 -10.272 1.00 82.94 177 THR A C 1
ATOM 1413 O O . THR A 1 177 ? 1.974 6.939 -9.123 1.00 82.94 177 THR A O 1
ATOM 1416 N N . ILE A 1 178 ? 1.328 8.556 -10.549 1.00 79.62 178 ILE A N 1
ATOM 1417 C CA . ILE A 1 178 ? 1.077 9.587 -9.520 1.00 79.62 178 ILE A CA 1
ATOM 1418 C C . ILE A 1 178 ? 0.090 9.093 -8.449 1.00 79.62 178 ILE A C 1
ATOM 1420 O O . ILE A 1 178 ? 0.206 9.453 -7.287 1.00 79.62 178 ILE A O 1
ATOM 1424 N N . ASP A 1 179 ? -0.860 8.233 -8.819 1.00 81.69 179 ASP A N 1
ATOM 1425 C CA . ASP A 1 179 ? -1.832 7.649 -7.889 1.00 81.69 179 ASP A CA 1
ATOM 1426 C C . ASP A 1 179 ? -1.287 6.470 -7.057 1.00 81.69 179 ASP A C 1
ATOM 1428 O O . ASP A 1 179 ? -1.993 5.976 -6.176 1.00 81.69 179 ASP A O 1
ATOM 1432 N N . GLY A 1 180 ? -0.065 5.998 -7.333 1.00 82.31 180 GLY A N 1
ATOM 1433 C CA . GLY A 1 180 ? 0.567 4.8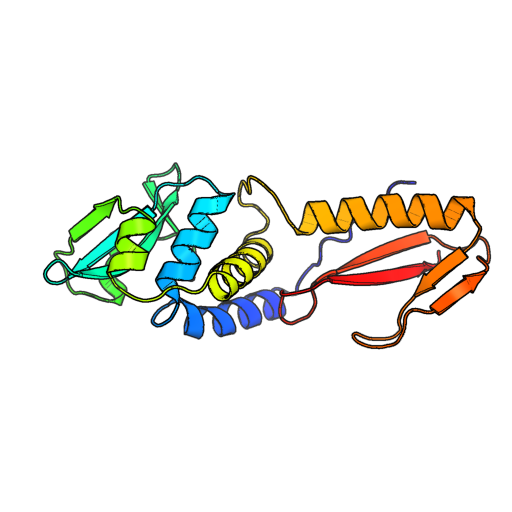48 -6.680 1.00 82.31 180 GLY A CA 1
ATOM 1434 C C . GLY A 1 180 ? -0.032 3.483 -7.047 1.00 82.31 180 GLY A C 1
ATOM 1435 O O . GLY A 1 180 ? 0.377 2.468 -6.486 1.00 82.31 180 GLY A O 1
ATOM 1436 N N . LEU A 1 181 ? -0.996 3.414 -7.973 1.00 84.00 181 LEU A N 1
ATOM 1437 C CA . LEU A 1 181 ? -1.756 2.184 -8.253 1.00 84.00 181 LEU A CA 1
ATOM 1438 C C . LEU A 1 181 ? -1.199 1.354 -9.415 1.00 84.00 181 LEU A C 1
ATOM 1440 O O . LEU A 1 181 ? -1.562 0.181 -9.573 1.00 84.00 181 LEU A O 1
ATOM 1444 N N . ALA A 1 182 ? -0.326 1.939 -10.231 1.00 86.31 182 ALA A N 1
ATOM 1445 C CA . ALA A 1 182 ? 0.267 1.301 -11.396 1.00 86.31 182 ALA A CA 1
ATOM 1446 C C . ALA A 1 182 ? 1.749 1.673 -11.556 1.00 86.31 182 ALA A C 1
ATOM 1448 O O . ALA A 1 182 ? 2.323 2.421 -10.763 1.00 86.31 182 ALA A O 1
ATOM 1449 N N . HIS A 1 183 ? 2.367 1.111 -12.596 1.00 85.94 183 HIS A N 1
ATOM 1450 C CA . HIS A 1 183 ? 3.724 1.437 -13.012 1.00 85.94 183 HIS A CA 1
ATOM 1451 C C . HIS A 1 183 ? 3.717 1.868 -14.482 1.00 85.94 183 HIS A C 1
ATOM 1453 O O . HIS A 1 183 ? 3.017 1.283 -15.309 1.00 85.94 183 HIS A O 1
ATOM 1459 N N . THR A 1 184 ? 4.517 2.872 -14.808 1.00 86.56 184 THR A N 1
ATOM 1460 C CA . THR A 1 184 ? 4.940 3.204 -16.165 1.00 86.56 184 THR A CA 1
ATOM 1461 C C . THR A 1 184 ? 6.293 2.553 -16.427 1.00 86.56 184 THR A C 1
ATOM 1463 O O . THR A 1 184 ? 7.104 2.403 -15.512 1.00 86.56 184 THR A O 1
ATOM 1466 N N . ILE A 1 185 ? 6.515 2.132 -17.671 1.00 87.19 185 ILE A N 1
ATOM 1467 C CA . ILE A 1 185 ? 7.779 1.563 -18.128 1.00 87.19 185 ILE A CA 1
ATOM 1468 C C . ILE A 1 185 ? 8.209 2.285 -19.400 1.00 87.19 185 ILE A C 1
ATOM 1470 O O . ILE A 1 185 ? 7.461 2.329 -20.379 1.00 87.19 185 ILE A O 1
ATOM 1474 N N . THR A 1 186 ? 9.409 2.854 -19.384 1.00 88.00 186 THR A N 1
ATOM 1475 C CA . THR A 1 186 ? 9.912 3.686 -20.480 1.00 88.00 186 THR A CA 1
ATOM 1476 C C . THR A 1 186 ? 11.340 3.291 -20.807 1.00 88.00 186 THR A C 1
ATOM 1478 O O . THR A 1 186 ? 12.171 3.147 -19.913 1.00 88.00 186 THR A O 1
ATOM 1481 N N . ARG A 1 187 ? 11.656 3.106 -22.092 1.00 88.69 187 ARG A N 1
ATOM 1482 C CA . ARG A 1 187 ? 13.048 2.900 -22.509 1.00 88.69 187 ARG A CA 1
ATOM 1483 C C . ARG A 1 187 ? 13.829 4.202 -22.330 1.00 88.69 187 ARG A C 1
ATOM 1485 O O . ARG A 1 187 ? 13.329 5.264 -22.698 1.00 88.69 187 ARG A O 1
ATOM 1492 N N . TYR A 1 188 ? 15.072 4.114 -21.877 1.00 88.44 188 TYR A N 1
ATOM 1493 C CA . TYR A 1 188 ? 15.988 5.255 -21.877 1.00 88.44 188 TYR A CA 1
ATOM 1494 C C . TYR A 1 188 ? 17.191 5.000 -22.789 1.00 88.44 188 TYR A C 1
ATOM 1496 O O . TYR A 1 188 ? 17.597 3.856 -23.008 1.00 88.44 188 TYR A O 1
ATOM 1504 N N . LEU A 1 189 ? 17.741 6.079 -23.342 1.00 88.94 189 LEU A N 1
ATOM 1505 C CA . LEU A 1 189 ? 18.937 6.074 -24.189 1.00 88.94 189 LEU A CA 1
ATOM 1506 C C . LEU A 1 189 ? 20.145 6.546 -23.366 1.00 88.94 189 LEU A C 1
ATOM 1508 O O . LEU A 1 189 ? 19.962 7.236 -22.359 1.00 88.94 189 LEU A O 1
ATOM 1512 N N . ARG A 1 190 ? 21.351 6.120 -23.749 1.00 84.69 190 ARG A N 1
ATOM 1513 C CA . ARG A 1 190 ? 22.612 6.527 -23.107 1.00 84.69 190 ARG A CA 1
ATOM 1514 C C . ARG A 1 190 ? 23.191 7.804 -23.692 1.00 84.69 190 ARG A C 1
ATOM 1516 O O . ARG A 1 190 ? 23.009 8.032 -24.905 1.00 84.69 190 ARG A O 1
#

Radius of gyration: 20.27 Å; Cα contacts (8 Å, |Δi|>4): 274; chains: 1; bounding box: 44×29×62 Å

pLDDT: mean 89.55, std 12.41, range [39.94, 98.69]